Protein AF-A0A2V8IV18-F1 (afdb_monomer_lite)

Radius of gyration: 20.61 Å; chains: 1; bounding box: 52×36×62 Å

Sequence (224 aa):
MPIVVGVLVTVVLSSPLQGSSAGVSVSHREYVETVIRALSQAHDALAAVNAESSENILGKMTALKMGKIELDSAARSLAPFTTDRNENRKTASETLVTAFGMVVKSLDMQVSLYERLDGASSEDDLKGMRSVISDAAVMYKQASKLMLTAASVVVASAVVPDPADPDNHIALAMTAADKAALLKMLKTGFGGTLVNTIGDTGPATAAKLMLEGIGQDWRLAPEK

Structure (mmCIF, N/CA/C/O backbone):
data_AF-A0A2V8IV18-F1
#
_entry.id   AF-A0A2V8IV18-F1
#
loop_
_atom_site.group_PDB
_atom_site.id
_atom_site.type_symbol
_atom_site.label_atom_id
_atom_site.label_alt_id
_atom_site.label_comp_id
_atom_site.label_asym_id
_atom_site.label_entity_id
_atom_site.label_seq_id
_atom_site.pdbx_PDB_ins_code
_atom_site.Cartn_x
_atom_site.Cartn_y
_atom_site.Cartn_z
_atom_site.occupancy
_atom_site.B_iso_or_equiv
_atom_site.auth_seq_id
_atom_site.auth_comp_id
_atom_site.auth_asym_id
_atom_site.auth_atom_id
_atom_site.pdbx_PDB_model_num
ATOM 1 N N . MET A 1 1 ? -20.036 -10.825 -31.243 1.00 24.88 1 MET A N 1
ATOM 2 C CA . MET A 1 1 ? -18.687 -11.387 -30.993 1.00 24.88 1 MET A CA 1
ATOM 3 C C . MET A 1 1 ? -17.658 -10.411 -31.555 1.00 24.88 1 MET A C 1
ATOM 5 O O . MET A 1 1 ? -17.944 -9.850 -32.603 1.00 24.88 1 MET A O 1
ATOM 9 N N . PRO A 1 2 ? -16.539 -10.157 -30.863 1.00 33.84 2 PRO A N 1
ATOM 10 C CA . PRO A 1 2 ? -16.399 -9.192 -29.775 1.00 33.84 2 PRO A CA 1
ATOM 11 C C . PRO A 1 2 ? -15.836 -7.835 -30.238 1.00 33.84 2 PRO A C 1
ATOM 13 O O . PRO A 1 2 ? -15.081 -7.745 -31.201 1.00 33.84 2 PRO A O 1
ATOM 16 N N . ILE A 1 3 ? -16.206 -6.785 -29.502 1.00 26.08 3 ILE A N 1
ATOM 17 C CA . ILE A 1 3 ? -15.645 -5.434 -29.594 1.00 26.08 3 ILE A CA 1
ATOM 18 C C . ILE A 1 3 ? -14.341 -5.435 -28.792 1.00 26.08 3 ILE A C 1
ATOM 20 O O . ILE A 1 3 ? -14.354 -5.673 -27.586 1.00 26.08 3 ILE A O 1
ATOM 24 N N . VAL A 1 4 ? -13.221 -5.195 -29.470 1.00 28.69 4 VAL A N 1
ATOM 25 C CA . VAL A 1 4 ? -11.908 -4.999 -28.850 1.00 28.69 4 VAL A CA 1
ATOM 26 C C . VAL A 1 4 ? -11.835 -3.550 -28.375 1.00 28.69 4 VAL A C 1
ATOM 28 O O . VAL A 1 4 ? -11.706 -2.633 -29.181 1.00 28.69 4 VAL A O 1
ATOM 31 N N . VAL A 1 5 ? -11.949 -3.332 -27.065 1.00 31.44 5 VAL A N 1
ATOM 32 C CA . VAL A 1 5 ? -11.648 -2.038 -26.439 1.00 31.44 5 VAL A CA 1
ATOM 33 C C . VAL A 1 5 ? -10.151 -2.024 -26.144 1.00 31.44 5 VAL A C 1
ATOM 35 O O . VAL A 1 5 ? -9.701 -2.539 -25.124 1.00 31.44 5 VAL A O 1
ATOM 38 N N . GLY A 1 6 ? -9.371 -1.495 -27.086 1.00 28.77 6 GLY A N 1
ATOM 39 C CA . GLY A 1 6 ? -7.950 -1.220 -26.894 1.00 28.77 6 GLY A CA 1
ATOM 40 C C . GLY A 1 6 ? -7.776 0.022 -26.026 1.00 28.77 6 GLY A C 1
ATOM 41 O O . GLY A 1 6 ? -8.175 1.117 -26.417 1.00 28.77 6 GLY A O 1
ATOM 42 N N . VAL A 1 7 ? -7.196 -0.149 -24.840 1.00 31.75 7 VAL A N 1
ATOM 43 C CA . VAL A 1 7 ? -6.751 0.957 -23.989 1.00 31.75 7 VAL A CA 1
ATOM 44 C C . VAL A 1 7 ? -5.512 1.570 -24.641 1.00 31.75 7 VAL A C 1
ATOM 46 O O . VAL A 1 7 ? -4.452 0.952 -24.688 1.00 31.75 7 VAL A O 1
ATOM 49 N N . LEU A 1 8 ? -5.670 2.774 -25.188 1.00 25.97 8 LEU A N 1
ATOM 50 C CA . LEU A 1 8 ? -4.592 3.564 -25.770 1.00 25.97 8 LEU A CA 1
ATOM 51 C C . LEU A 1 8 ? -3.780 4.196 -24.627 1.00 25.97 8 LEU A C 1
ATOM 53 O O . LEU A 1 8 ? -4.246 5.126 -23.971 1.00 25.97 8 LEU A O 1
ATOM 57 N N . VAL A 1 9 ? -2.582 3.674 -24.360 1.00 30.89 9 VAL A N 1
ATOM 58 C CA . VAL A 1 9 ? -1.611 4.317 -23.464 1.00 30.89 9 VAL A CA 1
ATOM 59 C C . VAL A 1 9 ? -0.825 5.327 -24.294 1.00 30.89 9 VAL A C 1
ATOM 61 O O . VAL A 1 9 ? 0.022 4.959 -25.104 1.00 30.89 9 VAL A O 1
ATOM 64 N N . THR A 1 10 ? -1.136 6.610 -24.131 1.00 28.67 10 THR A N 1
ATOM 65 C CA . THR A 1 10 ? -0.402 7.701 -24.778 1.00 28.67 10 THR A CA 1
ATOM 66 C C . THR A 1 10 ? 0.958 7.864 -24.099 1.00 28.67 10 THR A C 1
ATOM 68 O O . THR A 1 10 ? 1.043 8.402 -22.998 1.00 28.67 10 THR A O 1
ATOM 71 N N . VAL A 1 11 ? 2.029 7.401 -24.746 1.00 31.44 11 VAL A N 1
ATOM 72 C CA . VAL A 1 11 ? 3.411 7.676 -24.325 1.00 31.44 11 VAL A CA 1
ATOM 73 C C . VAL A 1 11 ? 3.802 9.051 -24.865 1.00 31.44 11 VAL A C 1
ATOM 75 O O . VAL A 1 11 ? 3.963 9.233 -26.071 1.00 31.44 11 VAL A O 1
ATOM 78 N N . VAL A 1 12 ? 3.925 10.040 -23.981 1.00 34.47 12 VAL A N 1
ATOM 79 C CA . VAL A 1 12 ? 4.496 11.348 -24.325 1.00 34.47 12 VAL A CA 1
ATOM 80 C C . VAL A 1 12 ? 6.018 11.204 -24.324 1.00 34.47 12 VAL A C 1
ATOM 82 O O . VAL A 1 12 ? 6.629 11.001 -23.277 1.00 34.47 12 VAL A O 1
ATOM 85 N N . LEU A 1 13 ? 6.626 11.269 -25.509 1.00 33.84 13 LEU A N 1
ATOM 86 C CA . LEU A 1 13 ? 8.077 11.291 -25.700 1.00 33.84 13 LEU A CA 1
ATOM 87 C C . LEU A 1 13 ? 8.608 12.708 -25.433 1.00 33.84 13 LEU A C 1
ATOM 89 O O . LEU A 1 13 ? 8.312 13.635 -26.186 1.00 33.84 13 LEU A O 1
ATOM 93 N N . SER A 1 14 ? 9.413 12.867 -24.382 1.00 33.72 14 SER A N 1
ATOM 94 C CA . SER A 1 14 ? 10.129 14.110 -24.065 1.00 33.72 14 SER A CA 1
ATOM 95 C C . SER A 1 14 ? 11.616 13.962 -24.405 1.00 33.72 14 SER A C 1
ATOM 97 O O . SER A 1 14 ? 12.290 13.082 -23.871 1.00 33.72 14 SER A O 1
ATOM 99 N N . SER A 1 15 ? 12.137 14.835 -25.271 1.00 31.62 15 SER A N 1
ATOM 100 C CA . SER A 1 15 ? 13.570 14.955 -25.603 1.00 31.62 15 SER A CA 1
ATOM 101 C C . SER A 1 15 ? 14.410 15.489 -24.423 1.00 31.62 15 SER A C 1
ATOM 103 O O . SER A 1 15 ? 13.864 16.163 -23.546 1.00 31.62 15 SER A O 1
ATOM 105 N N . PRO A 1 16 ? 15.739 15.243 -24.380 1.00 41.72 16 PRO A N 1
ATOM 106 C CA . PRO A 1 16 ? 16.538 15.451 -23.178 1.00 41.72 16 PRO A CA 1
ATOM 107 C C . PRO A 1 16 ? 17.091 16.879 -23.096 1.00 41.72 16 PRO A C 1
ATOM 109 O O . PRO A 1 16 ? 17.695 17.379 -24.043 1.00 41.72 16 PRO A O 1
ATOM 112 N N . LEU A 1 17 ? 16.973 17.511 -21.927 1.00 34.91 17 LEU A N 1
ATOM 113 C CA . LEU A 1 17 ? 17.814 18.646 -21.549 1.00 34.91 17 LEU A CA 1
ATOM 114 C C . LEU A 1 17 ? 18.683 18.251 -20.356 1.00 34.91 17 LEU A C 1
ATOM 116 O O . LEU A 1 17 ? 18.204 17.832 -19.303 1.00 34.91 17 LEU A O 1
ATOM 120 N N . GLN A 1 18 ? 19.989 18.355 -20.588 1.00 43.53 18 GLN A N 1
ATOM 121 C CA . GLN A 1 18 ? 21.070 18.108 -19.646 1.00 43.53 18 GLN A CA 1
ATOM 122 C C . GLN A 1 18 ? 20.913 18.958 -18.381 1.00 43.53 18 GLN A C 1
ATOM 124 O O . GLN A 1 18 ? 20.816 20.180 -18.434 1.00 43.53 18 GLN A O 1
ATOM 129 N N . GLY A 1 19 ? 20.965 18.281 -17.236 1.00 30.94 19 GLY A N 1
ATOM 130 C CA . GLY A 1 19 ? 21.003 18.866 -15.901 1.00 30.94 19 GLY A CA 1
ATOM 131 C C . GLY A 1 19 ? 21.754 17.924 -14.967 1.00 30.94 19 GLY A C 1
ATOM 132 O O . GLY A 1 19 ? 21.154 17.093 -14.276 1.00 30.94 19 GLY A O 1
ATOM 133 N N . SER A 1 20 ? 23.084 18.026 -15.014 1.00 44.41 20 SER A N 1
ATOM 134 C CA . SER A 1 20 ? 24.024 17.335 -14.134 1.00 44.41 20 SER A CA 1
ATOM 135 C C . SER A 1 20 ? 23.915 17.890 -12.714 1.00 44.41 20 SER A C 1
ATOM 137 O O . SER A 1 20 ? 24.537 18.891 -12.370 1.00 44.41 20 SER A O 1
ATOM 139 N N . SER A 1 21 ? 23.163 17.190 -11.874 1.00 35.81 21 SER A N 1
ATOM 140 C CA . SER A 1 21 ? 23.571 16.946 -10.497 1.00 35.81 21 SER A CA 1
ATOM 141 C C . SER A 1 21 ? 23.776 15.441 -10.400 1.00 35.81 21 SER A C 1
ATOM 143 O O . SER A 1 21 ? 22.920 14.678 -10.850 1.00 35.81 21 SER A O 1
ATOM 145 N N . ALA A 1 22 ? 24.925 15.008 -9.884 1.00 39.81 22 ALA A N 1
ATOM 146 C CA . ALA A 1 22 ? 25.166 13.610 -9.549 1.00 39.81 22 ALA A CA 1
ATOM 147 C C . ALA A 1 22 ? 24.275 13.243 -8.350 1.00 39.81 22 ALA A C 1
ATOM 149 O O . ALA A 1 22 ? 24.727 13.159 -7.213 1.00 39.81 22 ALA A O 1
ATOM 150 N N . GLY A 1 23 ? 22.971 13.129 -8.598 1.00 41.97 23 GLY A N 1
ATOM 151 C CA . GLY A 1 23 ? 22.072 12.390 -7.735 1.00 41.97 23 GLY A CA 1
ATOM 152 C C . GLY A 1 23 ? 22.420 10.922 -7.902 1.00 41.97 23 GLY A C 1
ATOM 153 O O . GLY A 1 23 ? 22.611 10.464 -9.027 1.00 41.97 23 GLY A O 1
ATOM 154 N N . VAL A 1 24 ? 22.544 10.201 -6.792 1.00 42.88 24 VAL A N 1
ATOM 155 C CA . VAL A 1 24 ? 22.574 8.738 -6.819 1.00 42.88 24 VAL A CA 1
ATOM 156 C C . VAL A 1 24 ? 21.337 8.300 -7.602 1.00 42.88 24 VAL A C 1
ATOM 158 O O . VAL A 1 24 ? 20.212 8.536 -7.161 1.00 42.88 24 VAL A O 1
ATOM 161 N N . SER A 1 25 ? 21.530 7.775 -8.811 1.00 62.44 25 SER A N 1
ATOM 162 C CA . SER A 1 25 ? 20.430 7.276 -9.624 1.00 62.44 25 SER A CA 1
ATOM 163 C C . SER A 1 25 ? 19.918 6.010 -8.955 1.00 62.44 25 SER A C 1
ATOM 165 O O . SER A 1 25 ? 20.598 4.988 -8.988 1.00 62.44 25 SER A O 1
ATOM 167 N N . VAL A 1 26 ? 18.754 6.085 -8.311 1.00 74.69 26 VAL A N 1
ATOM 168 C CA . VAL A 1 26 ? 18.115 4.894 -7.750 1.00 74.69 26 VAL A CA 1
ATOM 169 C C . VAL A 1 26 ? 17.685 3.999 -8.908 1.00 74.69 26 VAL A C 1
ATOM 171 O O . VAL A 1 26 ? 17.008 4.460 -9.836 1.00 74.69 26 VAL A O 1
ATOM 174 N N . SER A 1 27 ? 18.080 2.733 -8.871 1.00 85.75 27 SER A N 1
ATOM 175 C CA . SER A 1 27 ? 17.704 1.759 -9.900 1.00 85.75 27 SER A CA 1
ATOM 176 C C . SER A 1 27 ? 16.196 1.482 -9.885 1.00 85.75 27 SER A C 1
ATOM 178 O O . SER A 1 27 ? 15.520 1.645 -8.862 1.00 85.75 27 SER A O 1
ATOM 180 N N . HIS A 1 28 ? 15.632 1.029 -11.010 1.00 87.44 28 HIS A N 1
ATOM 181 C CA . HIS A 1 28 ? 14.229 0.592 -11.066 1.00 87.44 28 HIS A CA 1
ATOM 182 C C . HIS A 1 28 ? 13.975 -0.531 -10.062 1.00 87.44 28 HIS A C 1
ATOM 184 O O . HIS A 1 28 ? 12.934 -0.553 -9.405 1.00 87.44 28 HIS A O 1
ATOM 190 N N . ARG A 1 29 ? 14.954 -1.425 -9.893 1.00 89.69 29 ARG A N 1
ATOM 191 C CA . ARG A 1 29 ? 14.913 -2.487 -8.891 1.00 89.69 29 ARG A CA 1
ATOM 192 C C . ARG A 1 29 ? 14.750 -1.923 -7.480 1.00 89.69 29 ARG A C 1
ATOM 194 O O . ARG A 1 29 ? 13.816 -2.324 -6.795 1.00 89.69 29 ARG A O 1
ATOM 201 N N . GLU A 1 30 ? 15.638 -1.032 -7.041 1.00 92.19 30 GLU A N 1
ATOM 202 C CA . GLU A 1 30 ? 15.613 -0.476 -5.678 1.00 92.19 30 GLU A CA 1
ATOM 203 C C . GLU A 1 30 ? 14.303 0.259 -5.384 1.00 92.19 30 GLU A C 1
ATOM 205 O O . GLU A 1 30 ? 13.744 0.125 -4.292 1.00 92.19 30 GLU A O 1
ATOM 210 N N . TYR A 1 31 ? 13.770 0.984 -6.370 1.00 94.94 31 TYR A N 1
ATOM 211 C CA . TYR A 1 31 ? 12.469 1.630 -6.239 1.00 94.94 31 TYR A CA 1
ATOM 212 C C . TYR A 1 31 ? 11.339 0.609 -6.041 1.00 94.94 31 TYR A C 1
ATOM 214 O O . TYR A 1 31 ? 10.602 0.676 -5.053 1.00 94.94 31 TYR A O 1
ATOM 222 N N . VAL A 1 32 ? 11.222 -0.370 -6.946 1.00 95.75 32 VAL A N 1
ATOM 223 C CA . VAL A 1 32 ? 10.177 -1.404 -6.877 1.00 95.75 32 VAL A CA 1
ATOM 224 C C . VAL A 1 32 ? 10.299 -2.210 -5.581 1.00 95.75 32 VAL A C 1
ATOM 226 O O . VAL A 1 32 ? 9.294 -2.494 -4.933 1.00 95.75 32 VAL A O 1
ATOM 229 N N . GLU A 1 33 ? 11.522 -2.529 -5.159 1.00 95.56 33 GLU A N 1
ATOM 230 C CA . GLU A 1 33 ? 11.802 -3.194 -3.888 1.00 95.56 33 GLU A CA 1
ATOM 231 C C . GLU A 1 33 ? 11.290 -2.378 -2.692 1.00 95.56 33 GLU A C 1
ATOM 233 O O . GLU A 1 33 ? 10.641 -2.928 -1.797 1.00 95.56 33 GLU A O 1
ATOM 238 N N . THR A 1 34 ? 11.533 -1.065 -2.690 1.00 96.81 34 THR A N 1
ATOM 239 C CA . THR A 1 34 ? 11.073 -0.168 -1.621 1.00 96.81 34 THR A CA 1
ATOM 240 C C . THR A 1 34 ? 9.550 -0.126 -1.548 1.00 96.81 34 THR A C 1
ATOM 242 O O . THR A 1 34 ? 8.982 -0.238 -0.462 1.00 96.81 34 THR A O 1
ATOM 245 N N . VAL A 1 35 ? 8.875 -0.061 -2.699 1.00 97.56 35 VAL A N 1
ATOM 246 C CA . VAL A 1 35 ? 7.409 -0.136 -2.765 1.00 97.56 35 VAL A CA 1
ATOM 247 C C . VAL A 1 35 ? 6.889 -1.458 -2.199 1.00 97.56 35 VAL A C 1
ATOM 249 O O . VAL A 1 35 ? 5.958 -1.447 -1.395 1.00 97.56 35 VAL A O 1
ATOM 252 N N . ILE A 1 36 ? 7.487 -2.594 -2.576 1.00 96.00 36 ILE A N 1
ATOM 253 C CA . ILE A 1 36 ? 7.074 -3.913 -2.070 1.00 96.00 36 ILE A CA 1
ATOM 254 C C . ILE A 1 36 ? 7.190 -3.961 -0.544 1.00 96.00 36 ILE A C 1
ATOM 256 O O . ILE A 1 36 ? 6.259 -4.411 0.124 1.00 96.00 36 ILE A O 1
ATOM 260 N N . ARG A 1 37 ? 8.302 -3.466 0.016 1.00 96.00 37 ARG A N 1
ATOM 261 C CA . ARG A 1 37 ? 8.513 -3.405 1.471 1.00 96.00 37 ARG A CA 1
ATOM 262 C C . ARG A 1 37 ? 7.480 -2.510 2.157 1.00 96.00 37 ARG A C 1
ATOM 264 O O . ARG A 1 37 ? 6.902 -2.928 3.153 1.00 96.00 37 ARG A O 1
ATOM 271 N N . ALA A 1 38 ? 7.200 -1.332 1.601 1.00 96.88 38 ALA A N 1
ATOM 272 C CA . ALA A 1 38 ? 6.203 -0.412 2.147 1.00 96.88 38 ALA A CA 1
ATOM 273 C C . ALA A 1 38 ? 4.789 -1.025 2.149 1.00 96.88 38 ALA A C 1
ATOM 275 O O . ALA A 1 38 ? 4.063 -0.917 3.136 1.00 96.88 38 ALA A O 1
ATOM 276 N N . LEU A 1 39 ? 4.400 -1.711 1.067 1.00 95.50 39 LEU A N 1
ATOM 277 C CA . LEU A 1 39 ? 3.113 -2.410 0.982 1.00 95.50 39 LEU A CA 1
ATOM 278 C C . LEU A 1 39 ? 3.028 -3.598 1.951 1.00 95.50 39 LEU A C 1
ATOM 280 O O . LEU A 1 39 ? 1.976 -3.811 2.548 1.00 95.50 39 LEU A O 1
ATOM 284 N N . SER A 1 40 ? 4.115 -4.355 2.117 1.00 93.81 40 SER A N 1
ATOM 285 C CA . SER A 1 40 ? 4.205 -5.477 3.063 1.00 93.81 40 SER A CA 1
ATOM 286 C C . SER A 1 40 ? 4.061 -4.990 4.508 1.00 93.81 40 SER A C 1
ATOM 288 O O . SER A 1 40 ? 3.177 -5.450 5.224 1.00 93.81 40 SER A O 1
ATOM 290 N N . GLN A 1 41 ? 4.804 -3.951 4.892 1.00 94.06 41 GLN A N 1
ATOM 291 C CA . GLN A 1 41 ? 4.688 -3.320 6.209 1.00 94.06 41 GLN A CA 1
ATOM 292 C C . GLN A 1 41 ? 3.267 -2.799 6.478 1.00 94.06 41 GLN A C 1
ATOM 294 O O . GLN A 1 41 ? 2.698 -3.038 7.543 1.00 94.06 41 GLN A O 1
ATOM 299 N N . ALA A 1 42 ? 2.658 -2.125 5.498 1.00 94.12 42 ALA A N 1
ATOM 300 C CA . ALA A 1 42 ? 1.279 -1.657 5.600 1.00 94.12 42 ALA A CA 1
ATOM 301 C C . ALA A 1 42 ? 0.270 -2.815 5.712 1.00 94.12 42 ALA A C 1
ATOM 303 O O . ALA A 1 42 ? -0.734 -2.694 6.416 1.00 94.12 42 ALA A O 1
ATOM 304 N N . HIS A 1 43 ? 0.509 -3.931 5.019 1.00 93.19 43 HIS A N 1
ATOM 305 C CA . HIS A 1 43 ? -0.316 -5.130 5.133 1.00 93.19 43 HIS A CA 1
ATOM 306 C C . HIS A 1 43 ? -0.248 -5.717 6.542 1.00 93.19 43 HIS A C 1
ATOM 308 O O . HIS A 1 43 ? -1.303 -5.897 7.148 1.00 93.19 43 HIS A O 1
ATOM 314 N N . ASP A 1 44 ? 0.954 -5.945 7.068 1.00 91.56 44 ASP A N 1
ATOM 315 C CA . ASP A 1 44 ? 1.168 -6.538 8.391 1.00 91.56 44 ASP A CA 1
ATOM 316 C C . ASP A 1 44 ? 0.553 -5.674 9.499 1.00 91.56 44 ASP A C 1
ATOM 318 O O . ASP A 1 44 ? -0.145 -6.177 10.381 1.00 91.56 44 ASP A O 1
ATOM 322 N N . ALA A 1 45 ? 0.719 -4.353 9.400 1.00 92.75 45 ALA A N 1
ATOM 323 C CA . ALA A 1 45 ? 0.102 -3.388 10.304 1.00 92.75 45 ALA A CA 1
ATOM 324 C C . ALA A 1 45 ? -1.431 -3.514 10.334 1.00 92.75 45 ALA A C 1
ATOM 326 O O . ALA A 1 45 ? -2.050 -3.554 11.399 1.00 92.75 45 ALA A O 1
ATOM 327 N N . LEU A 1 46 ? -2.062 -3.608 9.161 1.00 92.56 46 LEU A N 1
ATOM 328 C CA . LEU A 1 46 ? -3.513 -3.757 9.053 1.00 92.56 46 LEU A CA 1
ATOM 329 C C . LEU A 1 46 ? -3.992 -5.158 9.451 1.00 92.56 46 LEU A C 1
ATOM 331 O O . LEU A 1 46 ? -5.083 -5.291 10.003 1.00 92.56 46 LEU A O 1
ATOM 335 N N . ALA A 1 47 ? -3.194 -6.197 9.204 1.00 90.44 47 ALA A N 1
ATOM 336 C CA . ALA A 1 47 ? -3.481 -7.551 9.660 1.00 90.44 47 ALA A CA 1
ATOM 337 C C . ALA A 1 47 ? -3.489 -7.619 11.194 1.00 90.44 47 ALA A C 1
ATOM 339 O O . ALA A 1 47 ? -4.430 -8.166 11.766 1.00 90.44 47 ALA A O 1
ATOM 340 N N . ALA A 1 48 ? -2.520 -6.980 11.858 1.00 90.75 48 ALA A N 1
ATOM 341 C CA . ALA A 1 48 ? -2.481 -6.866 13.315 1.00 90.75 48 ALA A CA 1
ATOM 342 C C . ALA A 1 48 ? -3.704 -6.112 13.866 1.00 90.75 48 ALA A C 1
ATOM 344 O O . ALA A 1 48 ? -4.351 -6.582 14.799 1.00 90.75 48 ALA A O 1
ATOM 345 N N . VAL A 1 49 ? -4.092 -4.993 13.238 1.00 91.94 49 VAL A N 1
ATOM 346 C CA . VAL A 1 49 ? -5.337 -4.284 13.584 1.00 91.94 49 VAL A CA 1
ATOM 347 C C . VAL A 1 49 ? -6.547 -5.206 13.466 1.00 91.94 49 VAL A C 1
ATOM 349 O O . VAL A 1 49 ? -7.397 -5.205 14.353 1.00 91.94 49 VAL A O 1
ATOM 352 N N . ASN A 1 50 ? -6.656 -5.977 12.385 1.00 89.50 50 ASN A N 1
ATOM 353 C CA . ASN A 1 50 ? -7.804 -6.850 12.136 1.00 89.50 50 ASN A CA 1
ATOM 354 C C . ASN A 1 50 ? -7.840 -8.085 13.046 1.00 89.50 50 ASN A C 1
ATOM 356 O O . ASN A 1 50 ? -8.930 -8.577 13.327 1.00 89.50 50 ASN A O 1
ATOM 360 N N . ALA A 1 51 ? -6.684 -8.562 13.511 1.00 89.81 51 ALA A N 1
ATOM 361 C CA . ALA A 1 51 ? -6.579 -9.686 14.436 1.00 89.81 51 ALA A CA 1
ATOM 362 C C . ALA A 1 51 ? -7.095 -9.342 15.844 1.00 89.81 51 ALA A C 1
ATOM 364 O O . ALA A 1 51 ? -7.604 -10.218 16.541 1.00 89.81 51 ALA A O 1
ATOM 365 N N . GLU A 1 52 ? -7.010 -8.072 16.253 1.00 91.81 52 GLU A N 1
ATOM 366 C CA . GLU A 1 52 ? -7.532 -7.629 17.546 1.00 91.81 52 GLU A CA 1
ATOM 367 C C . GLU A 1 52 ? -9.066 -7.569 17.568 1.00 91.81 52 GLU A C 1
ATOM 369 O O . GLU A 1 52 ? -9.711 -6.932 16.719 1.00 91.81 52 GLU A O 1
ATOM 374 N N . SER A 1 53 ? -9.654 -8.192 18.595 1.00 87.69 53 SER A N 1
ATOM 375 C CA . SER A 1 53 ? -11.102 -8.188 18.826 1.00 87.69 53 SER A CA 1
ATOM 376 C C . SER A 1 53 ? -11.613 -6.784 19.146 1.00 87.69 53 SER A C 1
ATOM 378 O O . SER A 1 53 ? -10.968 -6.011 19.850 1.00 87.69 53 SER A O 1
ATOM 380 N N . SER A 1 54 ? -12.825 -6.473 18.681 1.00 84.19 54 SER A N 1
ATOM 381 C CA . SER A 1 54 ? -13.508 -5.219 19.031 1.00 84.19 54 SER A CA 1
ATOM 382 C C . SER A 1 54 ? -14.020 -5.195 20.476 1.00 84.19 54 SER A C 1
ATOM 384 O O . SER A 1 54 ? -14.373 -4.127 20.964 1.00 84.19 54 SER A O 1
ATOM 386 N N . GLU A 1 55 ? -14.061 -6.347 21.151 1.00 86.19 55 GLU A N 1
ATOM 387 C CA . GLU A 1 55 ? -14.460 -6.466 22.560 1.00 86.19 55 GLU A CA 1
ATOM 388 C C . GLU A 1 55 ? -13.335 -6.034 23.513 1.00 86.19 55 GLU A C 1
ATOM 390 O O . GLU A 1 55 ? -13.596 -5.537 24.605 1.00 86.19 55 GLU A O 1
ATOM 395 N N . ASN A 1 56 ? -12.073 -6.172 23.089 1.00 89.38 56 ASN A N 1
ATOM 396 C CA . ASN A 1 56 ? -10.918 -5.657 23.815 1.00 89.38 56 ASN A CA 1
ATOM 397 C C . ASN A 1 56 ? -10.615 -4.226 23.349 1.00 89.38 56 ASN A C 1
ATOM 399 O O . ASN A 1 56 ? -9.736 -4.012 22.514 1.00 89.38 56 ASN A O 1
ATOM 403 N N . ILE A 1 57 ? -11.349 -3.247 23.884 1.00 89.00 57 ILE A N 1
ATOM 404 C CA . ILE A 1 57 ? -11.255 -1.836 23.471 1.00 89.00 57 ILE A CA 1
ATOM 405 C C . ILE A 1 57 ? -9.812 -1.317 23.558 1.00 89.00 57 ILE A C 1
ATOM 407 O O . ILE A 1 57 ? -9.296 -0.767 22.583 1.00 89.00 57 ILE A O 1
ATOM 411 N N . LEU A 1 58 ? -9.127 -1.545 24.685 1.00 90.00 58 LEU A N 1
ATOM 412 C CA . LEU A 1 58 ? -7.748 -1.089 24.883 1.00 90.00 58 LEU A CA 1
ATOM 413 C C . LEU A 1 58 ? -6.770 -1.755 23.902 1.00 90.00 58 LEU A C 1
ATOM 415 O O . LEU A 1 58 ? -5.922 -1.073 23.317 1.00 90.00 58 LEU A O 1
ATOM 419 N N . GLY A 1 59 ? -6.894 -3.071 23.693 1.00 92.88 59 GLY A N 1
ATOM 420 C CA . GLY A 1 59 ? -6.083 -3.806 22.718 1.00 92.88 59 GLY A CA 1
ATOM 421 C C . GLY A 1 59 ? -6.305 -3.295 21.297 1.00 92.88 59 GLY A C 1
ATOM 422 O O . GLY A 1 59 ? -5.349 -2.956 20.597 1.00 92.88 59 GLY A O 1
ATOM 423 N N . LYS A 1 60 ? -7.570 -3.106 20.910 1.00 92.81 60 LYS A N 1
ATOM 424 C CA . LYS A 1 60 ? -7.951 -2.582 19.598 1.00 92.81 60 LYS A CA 1
ATOM 425 C C . LYS A 1 60 ? -7.417 -1.174 19.362 1.00 92.81 60 LYS A C 1
ATOM 427 O O . LYS A 1 60 ? -6.815 -0.916 18.322 1.00 92.81 60 LYS A O 1
ATOM 432 N N . MET A 1 61 ? -7.572 -0.273 20.331 1.00 93.44 61 MET A N 1
ATOM 433 C CA . MET A 1 61 ? -7.019 1.083 20.263 1.00 93.44 61 MET A CA 1
ATOM 434 C C . MET A 1 61 ? -5.495 1.084 20.143 1.00 93.44 61 MET A C 1
ATOM 436 O O . MET A 1 61 ? -4.942 1.869 19.372 1.00 93.44 61 MET A O 1
ATOM 440 N N . THR A 1 62 ? -4.815 0.205 20.879 1.00 95.25 62 THR A N 1
ATOM 441 C CA . THR A 1 62 ? -3.355 0.064 20.810 1.00 95.25 62 THR A CA 1
ATOM 442 C C . THR A 1 62 ? -2.925 -0.400 19.422 1.00 95.25 62 THR A C 1
ATOM 444 O O . THR A 1 62 ? -2.064 0.234 18.812 1.00 95.25 62 THR A O 1
ATOM 447 N N . ALA A 1 63 ? -3.571 -1.431 18.873 1.00 94.88 63 ALA A N 1
ATOM 448 C CA . ALA A 1 63 ? -3.275 -1.908 17.527 1.00 94.88 63 ALA A CA 1
ATOM 449 C C . ALA A 1 63 ? -3.567 -0.849 16.458 1.00 94.88 63 ALA A C 1
ATOM 451 O O . ALA A 1 63 ? -2.756 -0.670 15.555 1.00 94.88 63 ALA A O 1
ATOM 452 N N . LEU A 1 64 ? -4.661 -0.087 16.576 1.00 95.50 64 LEU A N 1
ATOM 453 C CA . LEU A 1 64 ? -4.954 1.033 15.674 1.00 95.50 64 LEU A CA 1
ATOM 454 C C . LEU A 1 64 ? -3.847 2.100 15.714 1.00 95.50 64 LEU A C 1
ATOM 456 O O . LEU A 1 64 ? -3.371 2.531 14.6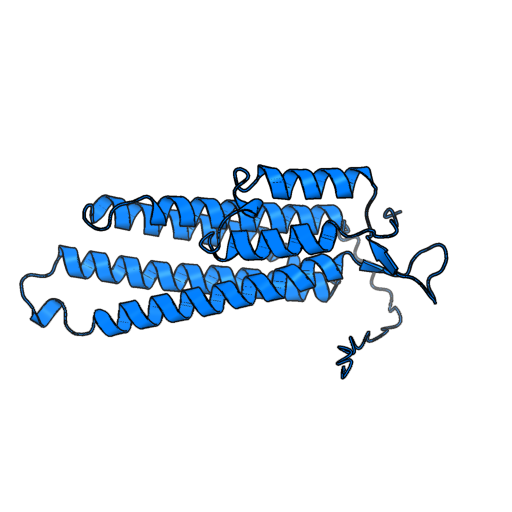64 1.00 95.50 64 LEU A O 1
ATOM 460 N N . LYS A 1 65 ? -3.401 2.502 16.913 1.00 95.94 65 LYS A N 1
ATOM 461 C CA . LYS A 1 65 ? -2.324 3.492 17.096 1.00 95.94 65 LYS A CA 1
ATOM 462 C C . LYS A 1 65 ? -0.991 2.992 16.532 1.00 95.94 65 LYS A C 1
ATOM 464 O O . LYS A 1 65 ? -0.318 3.747 15.835 1.00 95.94 65 LYS A O 1
ATOM 469 N N . MET A 1 66 ? -0.641 1.727 16.763 1.00 97.00 66 MET A N 1
ATOM 470 C CA . MET A 1 66 ? 0.556 1.111 16.178 1.00 97.00 66 MET A CA 1
ATOM 471 C C . MET A 1 66 ? 0.451 0.996 14.656 1.00 97.00 66 MET A C 1
ATOM 473 O O . MET A 1 66 ? 1.381 1.370 13.948 1.00 97.00 66 MET A O 1
ATOM 477 N N . GLY A 1 67 ? -0.704 0.574 14.137 1.00 96.31 67 GLY A N 1
ATOM 478 C CA . GLY A 1 67 ? -0.938 0.457 12.701 1.00 96.31 67 GLY A CA 1
ATOM 479 C C . GLY A 1 67 ? -0.752 1.785 11.965 1.00 96.31 67 GLY A C 1
ATOM 480 O O . GLY A 1 67 ? -0.166 1.816 10.885 1.00 96.31 67 GLY A O 1
ATOM 481 N N . LYS A 1 68 ? -1.162 2.903 12.578 1.00 96.75 68 LYS A N 1
ATOM 482 C CA . LYS A 1 68 ? -0.875 4.244 12.053 1.00 96.75 68 LYS A CA 1
ATOM 483 C C . LYS A 1 68 ? 0.622 4.538 11.958 1.00 96.75 68 LYS A C 1
ATOM 485 O O . LYS A 1 68 ? 1.068 5.025 10.927 1.00 96.75 68 LYS A O 1
ATOM 490 N N . ILE A 1 69 ? 1.384 4.247 13.015 1.00 97.00 69 ILE A N 1
ATOM 491 C CA . ILE A 1 69 ? 2.835 4.498 13.059 1.00 97.00 69 ILE A CA 1
ATOM 492 C C . ILE A 1 69 ? 3.542 3.740 11.931 1.00 97.00 69 ILE A C 1
ATOM 494 O O . ILE A 1 69 ? 4.397 4.307 11.247 1.00 97.00 69 ILE A O 1
ATOM 498 N N . GLU A 1 70 ? 3.155 2.485 11.708 1.00 97.56 70 GLU A N 1
ATOM 499 C CA . GLU A 1 70 ? 3.706 1.657 10.635 1.00 97.56 70 GLU A CA 1
ATOM 500 C C . GLU A 1 70 ? 3.327 2.181 9.242 1.00 97.56 70 GLU A C 1
ATOM 502 O O . GLU A 1 70 ? 4.180 2.251 8.360 1.00 97.56 70 GLU A O 1
ATOM 507 N N . LEU A 1 71 ? 2.087 2.640 9.041 1.00 96.88 71 LEU A N 1
ATOM 508 C CA . LEU A 1 71 ? 1.663 3.270 7.783 1.00 96.88 71 LEU A CA 1
ATOM 509 C C . LEU A 1 71 ? 2.392 4.596 7.512 1.00 96.88 71 LEU A C 1
ATOM 511 O O . LEU A 1 71 ? 2.798 4.851 6.378 1.00 96.88 71 LEU A O 1
ATOM 515 N N . ASP A 1 72 ? 2.613 5.418 8.539 1.00 97.19 72 ASP A N 1
ATOM 516 C CA . ASP A 1 72 ? 3.409 6.647 8.432 1.00 97.19 72 ASP A CA 1
ATOM 517 C C . ASP A 1 72 ? 4.886 6.343 8.141 1.00 97.19 72 ASP A C 1
ATOM 519 O O . ASP A 1 72 ? 5.574 7.101 7.455 1.00 97.19 72 ASP A O 1
ATOM 523 N N . SER A 1 73 ? 5.410 5.242 8.680 1.00 97.44 73 SER A N 1
ATOM 524 C CA . SER A 1 73 ? 6.757 4.750 8.379 1.00 97.44 73 SER A CA 1
ATOM 525 C C . SER A 1 73 ? 6.862 4.278 6.922 1.00 97.44 73 SER A C 1
ATOM 527 O O . SER A 1 73 ? 7.751 4.726 6.193 1.00 97.44 73 SER A O 1
ATOM 529 N N . ALA A 1 74 ? 5.888 3.492 6.452 1.00 97.06 74 ALA A N 1
ATOM 530 C CA . ALA A 1 74 ? 5.783 3.069 5.058 1.00 97.06 74 ALA A CA 1
ATOM 531 C C . ALA A 1 74 ? 5.701 4.277 4.105 1.00 97.06 74 ALA A C 1
ATOM 533 O O . ALA A 1 74 ? 6.445 4.340 3.126 1.00 97.06 74 ALA A O 1
ATOM 534 N N . ALA A 1 75 ? 4.887 5.290 4.420 1.00 97.38 75 ALA A N 1
ATOM 535 C CA . ALA A 1 75 ? 4.813 6.529 3.643 1.00 97.38 75 ALA A CA 1
ATOM 536 C C . ALA A 1 75 ? 6.148 7.291 3.618 1.00 97.38 75 ALA A C 1
ATOM 538 O O . ALA A 1 75 ? 6.586 7.743 2.560 1.00 97.38 75 ALA A O 1
ATOM 539 N N . ARG A 1 76 ? 6.840 7.393 4.760 1.00 97.25 76 ARG A N 1
ATOM 540 C CA . ARG A 1 76 ? 8.160 8.041 4.843 1.00 97.25 76 ARG A CA 1
ATOM 541 C C . ARG A 1 76 ? 9.224 7.330 4.014 1.00 97.25 76 ARG A C 1
ATOM 543 O O . ARG A 1 76 ? 10.064 8.011 3.435 1.00 97.25 76 ARG A O 1
ATOM 550 N N . SER A 1 77 ? 9.166 6.002 3.901 1.00 96.81 77 SER A N 1
ATOM 551 C CA . SER A 1 77 ? 10.085 5.248 3.035 1.00 96.81 77 SER A CA 1
ATOM 552 C C . SER A 1 77 ? 9.934 5.599 1.547 1.00 96.81 77 SER A C 1
ATOM 554 O O . SER A 1 77 ? 10.897 5.500 0.790 1.00 96.81 77 SER A O 1
ATOM 556 N N . LEU A 1 78 ? 8.748 6.070 1.138 1.00 96.75 78 LEU A N 1
ATOM 557 C CA . LEU A 1 78 ? 8.442 6.474 -0.236 1.00 96.75 78 LEU A CA 1
ATOM 558 C C . LEU A 1 78 ? 8.640 7.973 -0.495 1.00 96.75 78 LEU A C 1
ATOM 560 O O . LEU A 1 78 ? 8.717 8.386 -1.650 1.00 96.75 78 LEU A O 1
ATOM 564 N N . ALA A 1 79 ? 8.753 8.789 0.555 1.00 93.31 79 ALA A N 1
ATOM 565 C CA . ALA A 1 79 ? 8.908 10.238 0.443 1.00 93.31 79 ALA A CA 1
ATOM 566 C C . ALA A 1 79 ? 10.092 10.689 -0.442 1.00 93.31 79 ALA A C 1
ATOM 568 O O . ALA A 1 79 ? 9.917 11.655 -1.178 1.00 93.31 79 ALA A O 1
ATOM 569 N N . PRO A 1 80 ? 11.263 10.018 -0.463 1.00 94.25 80 PRO A N 1
ATOM 570 C CA . PRO A 1 80 ? 12.351 10.400 -1.368 1.00 94.25 80 PRO A CA 1
ATOM 571 C C . PRO A 1 80 ? 11.990 10.312 -2.858 1.00 94.25 80 PRO A C 1
ATOM 573 O O . PRO A 1 80 ? 12.593 11.001 -3.674 1.00 94.25 80 PRO A O 1
ATOM 576 N N . PHE A 1 81 ? 11.008 9.482 -3.218 1.00 95.12 81 PHE A N 1
ATOM 577 C CA . PHE A 1 81 ? 10.607 9.249 -4.603 1.00 95.12 81 PHE A CA 1
ATOM 578 C C . PHE A 1 81 ? 9.496 10.188 -5.081 1.00 95.12 81 PHE A C 1
ATOM 580 O O . PHE A 1 81 ? 9.187 10.195 -6.267 1.00 95.12 81 PHE A O 1
ATOM 587 N N . THR A 1 82 ? 8.906 11.018 -4.212 1.00 94.06 82 THR A N 1
ATOM 588 C CA . THR A 1 82 ? 7.884 12.006 -4.622 1.00 94.06 82 THR A CA 1
ATOM 589 C C . THR A 1 82 ? 8.479 13.208 -5.361 1.00 94.06 82 THR A C 1
ATOM 591 O O . THR A 1 82 ? 7.755 14.055 -5.875 1.00 94.06 82 THR A O 1
ATOM 594 N N . THR A 1 83 ? 9.804 13.286 -5.451 1.00 91.38 83 THR A N 1
ATOM 595 C CA . THR A 1 83 ? 10.532 14.280 -6.247 1.00 91.38 83 THR A CA 1
ATOM 596 C C . THR A 1 83 ? 11.430 13.626 -7.303 1.00 91.38 83 THR A C 1
ATOM 598 O O . THR A 1 83 ? 12.338 14.272 -7.829 1.00 91.38 83 THR A O 1
ATOM 601 N N . ASP A 1 84 ? 11.179 12.347 -7.625 1.00 90.25 84 ASP A N 1
ATOM 602 C CA . ASP A 1 84 ? 11.922 11.596 -8.643 1.00 90.25 84 ASP A CA 1
ATOM 603 C C . ASP A 1 84 ? 11.756 12.243 -10.034 1.00 90.25 84 ASP A C 1
ATOM 605 O O . ASP A 1 84 ? 10.712 12.809 -10.363 1.00 90.25 84 ASP A O 1
ATOM 609 N N . ARG A 1 85 ? 12.806 12.161 -10.859 1.00 88.44 85 ARG A N 1
ATOM 610 C CA . ARG A 1 85 ? 12.796 12.648 -12.248 1.00 88.44 85 ARG A CA 1
ATOM 611 C C . ARG A 1 85 ? 11.983 11.738 -13.170 1.00 88.44 85 ARG A C 1
ATOM 613 O O . ARG A 1 85 ? 11.532 12.181 -14.221 1.00 88.44 85 ARG A O 1
ATOM 620 N N . ASN A 1 86 ? 11.836 10.462 -12.817 1.00 89.69 86 ASN A N 1
ATOM 621 C CA . ASN A 1 86 ? 10.947 9.541 -13.504 1.00 89.69 86 ASN A CA 1
ATOM 622 C C . ASN A 1 86 ? 9.505 9.813 -13.046 1.00 89.69 86 ASN A C 1
ATOM 624 O O . ASN A 1 86 ? 9.120 9.468 -11.927 1.00 89.69 86 ASN A O 1
ATOM 628 N N . GLU A 1 87 ? 8.701 10.403 -13.933 1.00 92.75 87 GLU A N 1
ATOM 629 C CA . GLU A 1 87 ? 7.316 10.801 -13.640 1.00 92.75 87 GLU A CA 1
ATOM 630 C C . GLU A 1 87 ? 6.430 9.633 -13.181 1.00 92.75 87 GLU A C 1
ATOM 632 O O . GLU A 1 87 ? 5.553 9.831 -12.340 1.00 92.75 87 GLU A O 1
ATOM 637 N N . ASN A 1 88 ? 6.677 8.402 -13.651 1.00 94.38 88 ASN A N 1
ATOM 638 C CA . ASN A 1 88 ? 5.933 7.231 -13.180 1.00 94.38 88 ASN A CA 1
ATOM 639 C C . ASN A 1 88 ? 6.278 6.918 -11.719 1.00 94.38 88 ASN A C 1
ATOM 641 O O . ASN A 1 88 ? 5.373 6.721 -10.909 1.00 94.38 88 ASN A O 1
ATOM 645 N N . ARG A 1 89 ? 7.568 6.921 -11.349 1.00 95.06 89 ARG A N 1
ATOM 646 C CA . ARG A 1 89 ? 7.989 6.693 -9.952 1.00 95.06 89 ARG A CA 1
ATOM 647 C C . ARG A 1 89 ? 7.467 7.784 -9.030 1.00 95.06 89 ARG A C 1
ATOM 649 O O . ARG A 1 89 ? 6.951 7.481 -7.955 1.00 95.06 89 ARG A O 1
ATOM 656 N N . LYS A 1 90 ? 7.539 9.037 -9.475 1.00 96.00 90 LYS A N 1
ATOM 657 C CA . LYS A 1 90 ? 6.989 10.183 -8.756 1.00 96.00 90 LYS A CA 1
ATOM 658 C C . LYS A 1 90 ? 5.492 10.030 -8.515 1.00 96.00 90 LYS A C 1
ATOM 660 O O . LYS A 1 90 ? 5.060 9.985 -7.364 1.00 96.00 90 LYS A O 1
ATOM 665 N N . THR A 1 91 ? 4.722 9.851 -9.586 1.00 96.88 91 THR A N 1
ATOM 666 C CA . THR A 1 91 ? 3.259 9.726 -9.534 1.00 96.88 91 THR A CA 1
ATOM 667 C C . THR A 1 91 ? 2.828 8.556 -8.654 1.00 96.88 91 THR A C 1
ATOM 669 O O . THR A 1 91 ? 1.939 8.696 -7.811 1.00 96.88 91 THR A O 1
ATOM 672 N N . ALA A 1 92 ? 3.464 7.393 -8.808 1.00 97.19 92 ALA A N 1
ATOM 673 C CA . ALA A 1 92 ? 3.166 6.226 -7.989 1.00 97.19 92 ALA A CA 1
ATOM 674 C C . ALA A 1 92 ? 3.462 6.470 -6.503 1.00 97.19 92 ALA A C 1
ATOM 676 O O . ALA A 1 92 ? 2.643 6.126 -5.650 1.00 97.19 92 ALA A O 1
ATOM 677 N N . SER A 1 93 ? 4.596 7.097 -6.189 1.00 98.06 93 SER A N 1
ATOM 678 C CA . SER A 1 93 ? 5.001 7.393 -4.810 1.00 98.06 93 SER A CA 1
ATOM 679 C C . SER A 1 93 ? 4.081 8.414 -4.150 1.00 98.06 93 SER A C 1
ATOM 681 O O . SER A 1 93 ? 3.612 8.176 -3.041 1.00 98.06 93 SER A O 1
ATOM 683 N N . GLU A 1 94 ? 3.741 9.506 -4.839 1.00 97.94 94 GLU A N 1
ATOM 684 C CA . GLU A 1 94 ? 2.766 10.498 -4.361 1.00 97.94 94 GLU A CA 1
ATOM 685 C C . GLU A 1 94 ? 1.395 9.856 -4.104 1.00 97.94 94 GLU A C 1
ATOM 687 O O . GLU A 1 94 ? 0.751 10.112 -3.080 1.00 97.94 94 GLU A O 1
ATOM 692 N N . THR A 1 95 ? 0.972 8.965 -5.005 1.00 98.12 95 THR A N 1
ATOM 693 C CA . THR A 1 95 ? -0.297 8.239 -4.883 1.00 98.12 95 THR A CA 1
ATOM 694 C C . THR A 1 95 ? -0.285 7.282 -3.689 1.00 98.12 95 THR A C 1
ATOM 696 O O . THR A 1 95 ? -1.252 7.254 -2.928 1.00 98.12 95 THR A O 1
ATOM 699 N N . LEU A 1 96 ? 0.801 6.529 -3.473 1.00 98.19 96 LEU A N 1
ATOM 700 C CA . LEU A 1 96 ? 0.945 5.628 -2.322 1.00 98.19 96 LEU A CA 1
ATOM 701 C C . LEU A 1 96 ? 1.018 6.388 -0.997 1.00 98.19 96 LEU A C 1
ATOM 703 O O . LEU A 1 96 ? 0.333 6.009 -0.051 1.00 98.19 96 LEU A O 1
ATOM 707 N N . VAL A 1 97 ? 1.785 7.479 -0.931 1.00 98.19 97 VAL A N 1
ATOM 708 C CA . VAL A 1 97 ? 1.854 8.348 0.257 1.00 98.19 97 VAL A CA 1
ATOM 709 C C . VAL A 1 97 ? 0.470 8.905 0.588 1.00 98.19 97 VAL A C 1
ATOM 711 O O . VAL A 1 97 ? 0.041 8.858 1.742 1.00 98.19 97 VAL A O 1
ATOM 714 N N . THR A 1 98 ? -0.269 9.360 -0.426 1.00 98.06 98 THR A N 1
ATOM 715 C CA . THR A 1 98 ? -1.653 9.824 -0.260 1.00 98.06 98 THR A CA 1
ATOM 716 C C . THR A 1 98 ? -2.554 8.702 0.248 1.00 98.06 98 THR A C 1
ATOM 718 O O . THR A 1 98 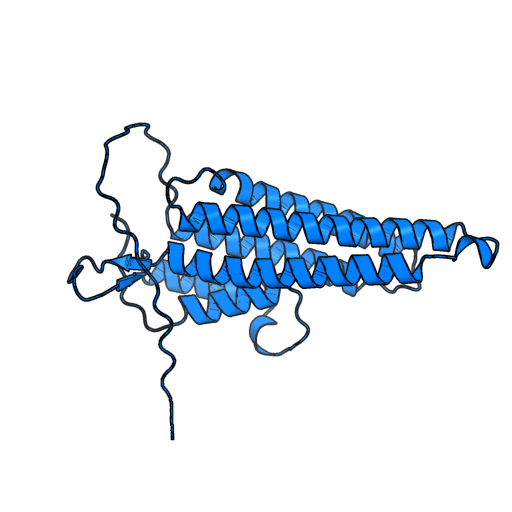? -3.309 8.901 1.201 1.00 98.06 98 THR A O 1
ATOM 721 N N . ALA A 1 99 ? -2.455 7.509 -0.340 1.00 97.94 99 ALA A N 1
ATOM 722 C CA . ALA A 1 99 ? -3.241 6.357 0.070 1.00 97.94 99 ALA A CA 1
ATOM 723 C C . ALA A 1 99 ? -2.958 5.957 1.526 1.00 97.94 99 ALA A C 1
ATOM 725 O O . ALA A 1 99 ? -3.898 5.802 2.303 1.00 97.94 99 ALA A O 1
ATOM 726 N N . PHE A 1 100 ? -1.690 5.853 1.933 1.00 97.94 100 PHE A N 1
ATOM 727 C CA . PHE A 1 100 ? -1.325 5.572 3.323 1.00 97.94 100 PHE A CA 1
ATOM 728 C C . PHE A 1 100 ? -1.845 6.652 4.271 1.00 97.94 100 PHE A C 1
ATOM 730 O O . PHE A 1 100 ? -2.479 6.314 5.268 1.00 97.94 100 PHE A O 1
ATOM 737 N N . GLY A 1 101 ? -1.710 7.934 3.920 1.00 97.31 101 GLY A N 1
ATOM 738 C CA . GLY A 1 101 ? -2.268 9.034 4.711 1.00 97.31 101 GLY A CA 1
ATOM 739 C C . GLY A 1 101 ? -3.792 8.960 4.873 1.00 97.31 101 GLY A C 1
ATOM 740 O O . GLY A 1 101 ? -4.326 9.284 5.934 1.00 97.31 101 GLY A O 1
ATOM 741 N N . MET A 1 102 ? -4.521 8.492 3.856 1.00 97.56 102 MET A N 1
ATOM 742 C CA . MET A 1 102 ? -5.966 8.251 3.961 1.00 97.56 102 MET A CA 1
ATOM 743 C C . MET A 1 102 ? -6.299 7.069 4.878 1.00 97.56 102 MET A C 1
ATOM 745 O O . MET A 1 102 ? -7.259 7.152 5.644 1.00 97.56 102 MET A O 1
ATOM 749 N N . VAL A 1 103 ? -5.511 5.988 4.842 1.00 96.12 103 VAL A N 1
ATOM 750 C CA . VAL A 1 103 ? -5.681 4.874 5.788 1.00 96.12 103 VAL A CA 1
ATOM 751 C C . VAL A 1 103 ? -5.412 5.346 7.214 1.00 96.12 103 VAL A C 1
ATOM 753 O O . VAL A 1 103 ? -6.227 5.074 8.088 1.00 96.12 103 VAL A O 1
ATOM 756 N N . VAL A 1 104 ? -4.343 6.113 7.445 1.00 96.75 104 VAL A N 1
ATOM 757 C CA . VAL A 1 104 ? -4.020 6.694 8.760 1.00 96.75 104 VAL A CA 1
ATOM 758 C C . VAL A 1 104 ? -5.187 7.522 9.295 1.00 96.75 104 VAL A C 1
ATOM 760 O O . VAL A 1 104 ? -5.615 7.296 10.425 1.00 96.75 104 VAL A O 1
ATOM 763 N N . LYS A 1 105 ? -5.780 8.396 8.470 1.00 96.25 105 LYS A N 1
ATOM 764 C CA . LYS A 1 105 ? -6.984 9.163 8.843 1.00 96.25 105 LYS A CA 1
ATOM 765 C C . LYS A 1 105 ? -8.173 8.263 9.186 1.00 96.25 105 LYS A C 1
ATOM 767 O O . LYS A 1 105 ? -8.860 8.510 10.171 1.00 96.25 105 LYS A O 1
ATOM 772 N N . SER A 1 106 ? -8.402 7.201 8.416 1.00 95.31 106 SER A N 1
ATOM 773 C CA . SER A 1 106 ? -9.441 6.208 8.723 1.00 95.31 106 SER A CA 1
ATOM 774 C C . SER A 1 106 ? -9.194 5.516 10.071 1.00 95.31 106 SER A C 1
ATOM 776 O O . SER A 1 106 ? -10.137 5.318 10.837 1.00 95.31 106 SER A O 1
ATOM 778 N N . LEU A 1 107 ? -7.947 5.149 10.383 1.00 94.75 107 LEU A N 1
ATOM 779 C CA . LEU A 1 107 ? -7.600 4.558 11.678 1.00 94.75 107 LEU A CA 1
ATOM 780 C C . LEU A 1 107 ? -7.765 5.569 12.819 1.00 94.75 107 LEU A C 1
ATOM 782 O O . LEU A 1 107 ? -8.252 5.194 13.879 1.00 94.75 107 LEU A O 1
ATOM 786 N N . ASP A 1 108 ? -7.439 6.845 12.601 1.00 94.56 108 ASP A N 1
ATOM 787 C CA . ASP A 1 108 ? -7.683 7.920 13.573 1.00 94.56 108 ASP A CA 1
ATOM 788 C C . ASP A 1 108 ? -9.157 8.054 13.936 1.00 94.56 108 ASP A C 1
ATOM 790 O O . ASP A 1 108 ? -9.516 8.086 15.111 1.00 94.56 108 ASP A O 1
ATOM 794 N N . MET A 1 109 ? -10.028 8.050 12.928 1.00 93.44 109 MET A N 1
ATOM 795 C CA . MET A 1 109 ? -11.472 8.084 13.147 1.00 93.44 109 MET A CA 1
ATOM 796 C C . MET A 1 109 ? -11.946 6.874 13.960 1.00 93.44 109 MET A C 1
ATOM 798 O O . MET A 1 109 ? -12.803 7.018 14.830 1.00 93.44 109 MET A O 1
ATOM 802 N N . GLN A 1 110 ? -11.369 5.693 13.720 1.00 92.62 110 GLN A N 1
ATOM 803 C CA . GLN A 1 110 ? -11.659 4.495 14.510 1.00 92.62 110 GLN A CA 1
ATOM 804 C C . GLN A 1 110 ? -11.155 4.613 15.952 1.00 92.62 110 GLN A C 1
ATOM 806 O O . GLN A 1 110 ? -11.887 4.251 16.867 1.00 92.62 110 GLN A O 1
ATOM 811 N N . VAL A 1 111 ? -9.960 5.164 16.186 1.00 92.62 111 VAL A N 1
ATOM 812 C CA . VAL A 1 111 ? -9.456 5.421 17.547 1.00 92.62 111 VAL A CA 1
ATOM 813 C C . VAL A 1 111 ? -10.412 6.341 18.301 1.00 92.62 111 VAL A C 1
ATOM 815 O O . VAL A 1 111 ? -10.843 5.986 19.394 1.00 92.62 111 VAL A O 1
ATOM 818 N N . SER A 1 112 ? -10.821 7.460 17.699 1.00 90.06 112 SER A N 1
ATOM 819 C CA . SER A 1 112 ? -11.777 8.382 18.324 1.00 90.06 112 SER A CA 1
ATOM 820 C C . SER A 1 112 ? -13.135 7.731 18.605 1.00 90.06 112 SER A C 1
ATOM 822 O O . SER A 1 112 ? -13.811 8.100 19.563 1.00 90.06 112 SER A O 1
ATOM 824 N N . LEU A 1 113 ? -13.555 6.755 17.793 1.00 90.50 113 LEU A N 1
ATOM 825 C CA . LEU A 1 113 ? -14.771 5.983 18.051 1.00 90.50 113 LEU A CA 1
ATOM 826 C C . LEU A 1 113 ? -14.632 5.075 19.269 1.00 90.50 113 LEU A C 1
ATOM 828 O O . LEU A 1 113 ? -15.545 5.040 20.090 1.00 90.50 113 LEU A O 1
ATOM 832 N N . TYR A 1 114 ? -13.511 4.370 19.403 1.00 89.31 114 TYR A N 1
ATOM 833 C CA . TYR A 1 114 ? -13.261 3.528 20.571 1.00 89.31 114 TYR A CA 1
ATOM 834 C C . TYR A 1 114 ? -13.070 4.354 21.849 1.00 89.31 114 TYR A C 1
ATOM 836 O O . TYR A 1 114 ? -13.602 3.971 22.883 1.00 89.31 114 TYR A O 1
ATOM 844 N N . GLU A 1 115 ? -12.430 5.524 21.772 1.00 89.50 115 GLU A N 1
ATOM 845 C CA . GLU A 1 115 ? -12.327 6.464 22.901 1.00 89.50 115 GLU A CA 1
ATOM 846 C C . GLU A 1 115 ? -13.711 6.951 23.360 1.00 89.50 115 GLU A C 1
ATOM 848 O O . GLU A 1 115 ? -13.982 7.034 24.557 1.00 89.50 115 GLU A O 1
ATOM 853 N N . ARG A 1 116 ? -14.625 7.214 22.417 1.00 88.44 116 ARG A N 1
ATOM 854 C CA . ARG A 1 116 ? -16.018 7.558 22.742 1.00 88.44 116 ARG A CA 1
ATOM 855 C C . ARG A 1 116 ? -16.798 6.384 23.325 1.00 88.44 116 ARG A C 1
ATOM 857 O O . ARG A 1 116 ? -17.615 6.616 24.203 1.00 88.44 116 ARG A O 1
ATOM 864 N N . LEU A 1 117 ? -16.571 5.158 22.847 1.00 87.06 117 LEU A N 1
ATOM 865 C CA . LEU A 1 117 ? -17.211 3.958 23.399 1.00 87.06 117 LEU A CA 1
ATOM 866 C C . LEU A 1 117 ? -16.781 3.693 24.839 1.00 87.06 117 LEU A C 1
ATOM 868 O O . LEU A 1 117 ? -17.628 3.367 25.661 1.00 87.06 117 LEU A O 1
ATOM 872 N N . ASP A 1 118 ? -15.493 3.854 25.133 1.00 86.31 118 ASP A N 1
ATOM 873 C CA . ASP A 1 118 ? -14.930 3.643 26.470 1.00 86.31 118 ASP A CA 1
ATOM 874 C C . ASP A 1 118 ? -15.465 4.663 27.490 1.00 86.31 118 ASP A C 1
ATOM 876 O O . ASP A 1 118 ? -15.741 4.327 28.638 1.00 86.31 118 ASP A O 1
ATOM 880 N N . GLY A 1 119 ? -15.665 5.914 27.056 1.00 85.31 119 GLY A N 1
ATOM 881 C CA . GLY A 1 119 ? -16.168 7.002 27.901 1.00 85.31 119 GLY A CA 1
ATOM 882 C C . GLY A 1 119 ? -17.689 7.196 27.911 1.00 85.31 119 GLY A C 1
ATOM 883 O O . GLY A 1 119 ? -18.177 8.061 28.642 1.00 85.31 119 GLY A O 1
ATOM 884 N N . ALA A 1 120 ? -18.450 6.456 27.099 1.00 86.69 120 ALA A N 1
ATOM 885 C CA . ALA A 1 120 ? -19.891 6.663 26.966 1.00 86.69 120 ALA A CA 1
ATOM 886 C C . ALA A 1 120 ? -20.634 6.252 28.244 1.00 86.69 120 ALA A C 1
ATOM 888 O O . ALA A 1 120 ? -20.535 5.118 28.706 1.00 86.69 120 ALA A O 1
ATOM 889 N N . SER A 1 121 ? -21.430 7.174 28.788 1.00 86.62 121 SER A N 1
ATOM 890 C CA . SER A 1 121 ? -22.283 6.926 29.960 1.00 86.62 121 SER A CA 1
ATOM 891 C C . SER A 1 121 ? -23.773 6.909 29.601 1.00 86.62 121 SER A C 1
ATOM 893 O O . SER A 1 121 ? -24.612 6.571 30.435 1.00 86.62 121 SER A O 1
ATOM 895 N N . SER A 1 122 ? -24.116 7.282 28.366 1.00 84.31 122 SER A N 1
ATOM 896 C CA . SER A 1 122 ? -25.483 7.367 27.859 1.00 84.31 122 SER A CA 1
ATOM 897 C C . SER A 1 122 ? -25.562 7.073 26.355 1.00 84.31 122 SER A C 1
ATOM 899 O O . SER A 1 122 ? -24.573 7.166 25.630 1.00 84.31 122 SER A O 1
ATOM 901 N N . GLU A 1 123 ? -26.760 6.760 25.849 1.00 79.06 123 GLU A N 1
ATOM 902 C CA . GLU A 1 123 ? -26.988 6.597 24.401 1.00 79.06 123 GLU A CA 1
ATOM 903 C C . GLU A 1 123 ? -26.753 7.893 23.608 1.00 79.06 123 GLU A C 1
ATOM 905 O O . GLU A 1 123 ? -26.391 7.847 22.429 1.00 79.06 123 GLU A O 1
ATOM 910 N N . ASP A 1 124 ? -26.920 9.053 24.250 1.00 83.00 124 ASP A N 1
ATOM 911 C CA . ASP A 1 124 ? -26.665 10.353 23.631 1.00 83.00 124 ASP A CA 1
ATOM 912 C C . ASP A 1 124 ? -25.181 10.533 23.273 1.00 83.00 124 ASP A C 1
ATOM 914 O O . ASP A 1 124 ? -24.879 11.096 22.217 1.00 83.00 124 ASP A O 1
ATOM 918 N N . ASP A 1 125 ? -24.264 9.953 24.058 1.00 77.81 125 ASP A N 1
ATOM 919 C CA . ASP A 1 125 ? -22.816 9.970 23.794 1.00 77.81 125 ASP A CA 1
ATOM 920 C C . ASP A 1 125 ? -22.443 9.189 22.520 1.00 77.81 125 ASP A C 1
ATOM 922 O O . ASP A 1 125 ? -21.430 9.470 21.867 1.00 77.81 125 ASP A O 1
ATOM 926 N N . LEU A 1 126 ? -23.297 8.240 22.117 1.00 81.94 126 LEU A N 1
ATOM 927 C CA . LEU A 1 126 ? -23.109 7.367 20.955 1.00 81.94 126 LEU A CA 1
ATOM 928 C C . LEU A 1 126 ? -23.720 7.944 19.665 1.00 81.94 126 LEU A C 1
ATOM 930 O O . LEU A 1 126 ? -23.533 7.395 18.569 1.00 81.94 126 LEU A O 1
ATOM 934 N N . LYS A 1 127 ? -24.427 9.081 19.746 1.00 84.25 127 LYS A N 1
ATOM 935 C CA . LYS A 1 127 ? -25.010 9.739 18.567 1.00 84.25 127 LYS A CA 1
ATOM 936 C C . LYS A 1 127 ? -23.929 10.124 17.551 1.00 84.25 127 LYS A C 1
ATOM 938 O O . LYS A 1 127 ? -22.840 10.594 17.880 1.00 84.25 127 LYS A O 1
ATOM 943 N N . GLY A 1 128 ? -24.230 9.908 16.271 1.00 81.31 128 GLY A N 1
ATOM 944 C CA . GLY A 1 128 ? -23.336 10.240 15.154 1.00 81.31 128 GLY A CA 1
ATOM 945 C C . GLY A 1 128 ? -22.191 9.249 14.905 1.00 81.31 128 GLY A C 1
ATOM 946 O O . GLY A 1 128 ? -21.553 9.333 13.857 1.00 81.31 128 GLY A O 1
ATOM 947 N N . MET A 1 129 ? -21.967 8.257 15.777 1.00 85.31 129 MET A N 1
ATOM 948 C CA . MET A 1 129 ? -20.907 7.257 15.584 1.00 85.31 129 MET A CA 1
ATOM 949 C C . MET A 1 129 ? -21.053 6.460 14.284 1.00 85.31 129 MET A C 1
ATOM 951 O O . MET A 1 129 ? -20.063 6.183 13.614 1.00 85.31 129 MET A O 1
ATOM 955 N N . ARG A 1 130 ? -22.291 6.146 13.877 1.00 82.56 130 ARG A N 1
ATOM 956 C CA . ARG A 1 130 ? -22.558 5.456 12.603 1.00 82.56 130 ARG A CA 1
ATOM 957 C C . ARG A 1 130 ? -22.036 6.233 11.390 1.00 82.56 130 ARG A C 1
ATOM 959 O O . ARG A 1 130 ? -21.538 5.609 10.459 1.00 82.56 130 ARG A O 1
ATOM 966 N N . SER A 1 131 ? -22.123 7.567 11.412 1.00 86.88 131 SER A N 1
ATOM 967 C CA . SER A 1 131 ? -21.587 8.411 10.333 1.00 86.88 131 SER A CA 1
ATOM 968 C C . SER A 1 131 ? -20.070 8.293 10.268 1.00 86.88 131 SER A C 1
ATOM 970 O O . SER A 1 131 ? -19.525 8.001 9.214 1.00 86.88 131 SER A O 1
ATOM 972 N N . VAL A 1 132 ? -19.395 8.409 11.413 1.00 87.56 132 VAL A N 1
ATOM 973 C CA . VAL A 1 132 ? -17.930 8.322 11.493 1.00 87.56 132 VAL A CA 1
ATOM 974 C C . VAL A 1 132 ? -17.425 6.939 11.059 1.00 87.56 132 VAL A C 1
ATOM 976 O O . VAL A 1 132 ? -16.437 6.854 10.334 1.00 87.56 132 VAL A O 1
ATOM 979 N N . ILE A 1 133 ? -18.118 5.855 11.435 1.00 87.88 133 ILE A N 1
ATOM 980 C CA . ILE A 1 133 ? -17.803 4.493 10.963 1.00 87.88 133 ILE A CA 1
ATOM 981 C C . ILE A 1 133 ? -17.910 4.419 9.435 1.00 87.88 133 ILE A C 1
ATOM 983 O O . ILE A 1 133 ? -17.026 3.874 8.772 1.00 87.88 133 ILE A O 1
ATOM 987 N N . SER A 1 134 ? -18.988 4.974 8.872 1.00 88.44 134 SER A N 1
ATOM 988 C CA . SER A 1 134 ? -19.199 5.014 7.424 1.00 88.44 134 SER A CA 1
ATOM 989 C C . SER A 1 134 ? -18.091 5.798 6.716 1.00 88.44 134 SER A C 1
ATOM 991 O O . SER A 1 134 ? -17.520 5.307 5.743 1.00 88.44 134 SER A O 1
ATOM 993 N N . ASP A 1 135 ? -17.740 6.976 7.224 1.00 90.38 135 ASP A N 1
ATOM 994 C CA . ASP A 1 135 ? -16.715 7.842 6.638 1.00 90.38 135 ASP A CA 1
ATOM 995 C C . ASP A 1 135 ? -15.325 7.188 6.679 1.00 90.38 135 ASP A C 1
ATOM 997 O O . ASP A 1 135 ? -14.621 7.172 5.665 1.00 90.38 135 ASP A O 1
ATOM 1001 N N . ALA A 1 136 ? -14.960 6.553 7.800 1.00 90.56 136 ALA A N 1
ATOM 1002 C CA . ALA A 1 136 ? -13.718 5.788 7.918 1.00 90.56 136 ALA A CA 1
ATOM 1003 C C . ALA A 1 136 ? -13.664 4.644 6.886 1.00 90.56 136 ALA A C 1
ATOM 1005 O O . ALA A 1 136 ? -12.674 4.480 6.168 1.00 90.56 136 ALA A O 1
ATOM 1006 N N . ALA A 1 137 ? -14.762 3.897 6.730 1.00 88.88 137 ALA A N 1
ATOM 1007 C CA . ALA A 1 137 ? -14.852 2.822 5.745 1.00 88.88 137 ALA A CA 1
ATOM 1008 C C . ALA A 1 137 ? -14.748 3.334 4.295 1.00 88.88 137 ALA A C 1
ATOM 1010 O O . ALA A 1 137 ? -14.127 2.682 3.448 1.00 88.88 137 ALA A O 1
ATOM 1011 N N . VAL A 1 138 ? -15.333 4.496 3.989 1.00 90.94 138 VAL A N 1
ATOM 1012 C CA . VAL A 1 138 ? -15.217 5.139 2.671 1.00 90.94 138 VAL A CA 1
ATOM 1013 C C . VAL A 1 138 ? -13.773 5.556 2.399 1.00 90.94 138 VAL A C 1
ATOM 1015 O O . VAL A 1 138 ? -13.252 5.231 1.328 1.00 90.94 138 VAL A O 1
ATOM 1018 N N . MET A 1 139 ? -13.104 6.198 3.362 1.00 92.25 139 MET A N 1
ATOM 1019 C CA . MET A 1 139 ? -11.697 6.589 3.233 1.00 92.25 139 MET A CA 1
ATOM 1020 C C . MET A 1 139 ? -10.798 5.378 2.981 1.00 92.25 139 MET A C 1
ATOM 1022 O O . MET A 1 139 ? -9.996 5.398 2.048 1.00 92.25 139 MET A O 1
ATOM 1026 N N . TYR A 1 140 ? -10.978 4.292 3.738 1.00 91.56 140 TYR A N 1
ATOM 1027 C CA . TYR A 1 140 ? -10.215 3.059 3.538 1.00 91.56 140 TYR A CA 1
ATOM 1028 C C . TYR A 1 140 ? -10.417 2.462 2.135 1.00 91.56 140 TYR A C 1
ATOM 1030 O O . TYR A 1 140 ? -9.457 2.056 1.470 1.00 91.56 140 TYR A O 1
ATOM 1038 N N . LYS A 1 141 ? -11.662 2.436 1.640 1.00 90.81 141 LYS A N 1
ATOM 1039 C CA . LYS A 1 141 ? -11.974 1.942 0.288 1.00 90.81 141 LYS A CA 1
ATOM 1040 C C . LYS A 1 141 ? -11.340 2.804 -0.803 1.00 90.81 141 LYS A C 1
ATOM 1042 O O . LYS A 1 141 ? -10.843 2.263 -1.789 1.00 90.81 141 LYS A O 1
ATOM 1047 N N . GLN A 1 142 ? -11.360 4.126 -0.649 1.00 93.12 142 GLN A N 1
ATOM 1048 C CA . GLN A 1 142 ? -10.714 5.043 -1.591 1.00 93.12 142 GLN A CA 1
ATOM 1049 C C . GLN A 1 142 ? -9.193 4.877 -1.574 1.00 93.12 142 GLN A C 1
ATOM 1051 O O . GLN A 1 142 ? -8.592 4.733 -2.636 1.00 93.12 142 GLN A O 1
ATOM 1056 N N . ALA A 1 143 ? -8.591 4.801 -0.385 1.00 94.81 143 ALA A N 1
ATOM 1057 C CA . ALA A 1 143 ? -7.165 4.552 -0.220 1.00 94.81 143 ALA A CA 1
ATOM 1058 C C . ALA A 1 143 ? -6.735 3.250 -0.903 1.00 94.81 143 ALA A C 1
ATOM 1060 O O . ALA A 1 143 ? -5.775 3.237 -1.665 1.00 94.81 143 ALA A O 1
ATOM 1061 N N . SER A 1 144 ? -7.501 2.174 -0.703 1.00 92.50 144 SER A N 1
ATOM 1062 C CA . SER A 1 144 ? -7.234 0.887 -1.348 1.00 92.50 144 SER A CA 1
ATOM 1063 C C . SER A 1 144 ? -7.201 1.038 -2.870 1.00 92.50 144 SER A C 1
ATOM 1065 O O . SER A 1 144 ? -6.224 0.651 -3.496 1.00 92.50 144 SER A O 1
ATOM 1067 N N . LYS A 1 145 ? -8.201 1.691 -3.479 1.00 93.19 145 LYS A N 1
ATOM 1068 C CA . LYS A 1 145 ? -8.214 1.936 -4.935 1.00 93.19 145 LYS A CA 1
ATOM 1069 C C . LYS A 1 145 ? -6.982 2.707 -5.418 1.00 93.19 145 LYS A C 1
ATOM 1071 O O . LYS A 1 145 ? -6.432 2.355 -6.456 1.00 93.19 145 LYS A O 1
ATOM 1076 N N . LEU A 1 146 ? -6.537 3.717 -4.669 1.00 96.44 146 LEU A N 1
ATOM 1077 C CA . LEU A 1 146 ? -5.320 4.462 -4.999 1.00 96.44 146 LEU A CA 1
ATOM 1078 C C . LEU A 1 146 ? -4.074 3.567 -4.967 1.00 96.44 146 LEU A C 1
ATOM 1080 O O . LEU A 1 146 ? -3.250 3.663 -5.872 1.00 96.44 146 LEU A O 1
ATOM 1084 N N . MET A 1 147 ? -3.960 2.655 -3.994 1.00 96.44 147 MET A N 1
ATOM 1085 C CA . MET A 1 147 ? -2.850 1.690 -3.941 1.00 96.44 147 MET A CA 1
ATOM 1086 C C . MET A 1 147 ? -2.826 0.778 -5.171 1.00 96.44 147 MET A C 1
ATOM 1088 O O . MET A 1 147 ? -1.755 0.525 -5.717 1.00 96.44 147 MET A O 1
ATOM 1092 N N . LEU A 1 148 ? -3.991 0.316 -5.641 1.00 93.75 148 LEU A N 1
ATOM 1093 C CA . LEU A 1 148 ? -4.092 -0.511 -6.851 1.00 93.75 148 LEU A CA 1
ATOM 1094 C C . LEU A 1 148 ? -3.650 0.261 -8.106 1.00 93.75 148 LEU A C 1
ATOM 1096 O O . LEU A 1 148 ? -2.899 -0.266 -8.931 1.00 93.75 148 LEU A O 1
ATOM 1100 N N . THR A 1 149 ? -4.085 1.516 -8.243 1.00 93.69 149 THR A N 1
ATOM 1101 C CA . THR A 1 149 ? -3.642 2.391 -9.337 1.00 93.69 149 THR A CA 1
ATOM 1102 C C . THR A 1 149 ? -2.132 2.593 -9.282 1.00 93.69 149 THR A C 1
ATOM 1104 O O . THR A 1 149 ? -1.447 2.394 -10.283 1.00 93.69 149 THR A O 1
ATOM 1107 N N . ALA A 1 150 ? -1.597 2.921 -8.105 1.00 96.38 150 ALA A N 1
ATOM 1108 C CA . ALA A 1 150 ? -0.171 3.141 -7.934 1.00 96.38 150 ALA A CA 1
ATOM 1109 C C . ALA A 1 150 ? 0.647 1.888 -8.253 1.00 96.38 150 ALA A C 1
ATOM 1111 O O . ALA A 1 150 ? 1.634 1.997 -8.967 1.00 96.38 150 ALA A O 1
ATOM 1112 N N . ALA A 1 151 ? 0.216 0.699 -7.820 1.00 94.81 151 ALA A N 1
ATOM 1113 C CA . ALA A 1 151 ? 0.883 -0.565 -8.141 1.00 94.81 151 ALA A CA 1
ATOM 1114 C C . ALA A 1 151 ? 1.082 -0.763 -9.651 1.00 94.81 151 ALA A C 1
ATOM 1116 O O . ALA A 1 151 ? 2.160 -1.163 -10.088 1.00 94.81 151 ALA A O 1
ATOM 1117 N N . SER A 1 152 ? 0.074 -0.420 -10.457 1.00 93.06 152 SER A N 1
ATOM 1118 C CA . SER A 1 152 ? 0.177 -0.493 -11.920 1.00 93.06 152 SER A CA 1
ATOM 1119 C C . SER A 1 152 ? 1.221 0.489 -12.463 1.00 93.06 152 SER A C 1
ATOM 1121 O O . SER A 1 152 ? 2.028 0.135 -13.323 1.00 93.06 152 SER A O 1
ATOM 1123 N N . VAL A 1 153 ? 1.256 1.710 -11.920 1.00 96.12 153 VAL A N 1
ATOM 1124 C CA . VAL A 1 153 ? 2.235 2.741 -12.299 1.00 96.12 153 VAL A CA 1
ATOM 1125 C C . VAL A 1 153 ? 3.653 2.370 -11.843 1.00 96.12 153 VAL A C 1
ATOM 1127 O O . VAL A 1 153 ? 4.610 2.638 -12.563 1.00 96.12 153 VAL A O 1
ATOM 1130 N N . VAL A 1 154 ? 3.813 1.685 -10.707 1.00 96.38 154 VAL A N 1
ATOM 1131 C CA . VAL A 1 154 ? 5.112 1.167 -10.240 1.00 96.38 154 VAL A CA 1
ATOM 1132 C C . VAL A 1 154 ? 5.677 0.164 -11.236 1.00 96.38 154 VAL A C 1
ATOM 1134 O O . VAL A 1 154 ? 6.840 0.283 -11.616 1.00 96.38 154 VAL A O 1
ATOM 1137 N N . VAL A 1 155 ? 4.862 -0.783 -11.712 1.00 93.88 155 VAL A N 1
ATOM 1138 C CA . VAL A 1 155 ? 5.294 -1.730 -12.753 1.00 93.88 155 VAL A CA 1
ATOM 1139 C C . VAL A 1 155 ? 5.661 -0.981 -14.034 1.00 93.88 155 VAL A C 1
ATOM 1141 O O . VAL A 1 155 ? 6.747 -1.197 -14.567 1.00 93.88 155 VAL A O 1
ATOM 1144 N N . ALA A 1 156 ? 4.816 -0.046 -14.481 1.00 92.56 156 ALA A N 1
ATOM 1145 C CA . ALA A 1 156 ? 5.084 0.773 -15.664 1.00 92.56 156 ALA A CA 1
ATOM 1146 C C . ALA A 1 156 ? 6.356 1.625 -15.529 1.00 92.56 156 ALA A C 1
ATOM 1148 O O . ALA A 1 156 ? 7.023 1.894 -16.523 1.00 92.56 156 ALA A O 1
ATOM 1149 N N . SER A 1 157 ? 6.728 2.029 -14.311 1.00 92.81 157 SER A N 1
ATOM 1150 C CA . SER A 1 157 ? 7.957 2.785 -14.075 1.00 92.81 157 SER A CA 1
ATOM 1151 C C . SER A 1 157 ? 9.209 1.994 -14.441 1.00 92.81 157 SER A C 1
ATOM 1153 O O . SER A 1 157 ? 10.186 2.611 -14.838 1.00 92.81 157 SER A O 1
ATOM 1155 N N . ALA A 1 158 ? 9.163 0.660 -14.344 1.00 92.19 158 ALA A N 1
ATOM 1156 C CA . ALA A 1 158 ? 10.256 -0.243 -14.683 1.00 92.19 158 ALA A CA 1
ATOM 1157 C C . ALA A 1 158 ? 10.220 -0.728 -16.140 1.00 92.19 158 ALA A C 1
ATOM 1159 O O . ALA A 1 158 ? 11.065 -1.531 -16.522 1.00 92.19 158 ALA A O 1
ATOM 1160 N N . VAL A 1 159 ? 9.261 -0.276 -16.950 1.00 92.12 159 VAL A N 1
ATOM 1161 C CA . VAL A 1 159 ? 9.172 -0.615 -18.373 1.00 92.12 159 VAL A CA 1
ATOM 1162 C C . VAL A 1 159 ? 9.917 0.442 -19.185 1.00 92.12 159 VAL A C 1
ATOM 1164 O O . VAL A 1 159 ? 9.630 1.633 -19.085 1.00 92.12 159 VAL A O 1
ATOM 1167 N N . VAL A 1 160 ? 10.863 0.002 -20.009 1.00 90.06 160 VAL A N 1
ATOM 1168 C CA . VAL A 1 160 ? 11.705 0.847 -20.868 1.00 90.06 160 VAL A CA 1
ATOM 1169 C C . VAL A 1 160 ? 11.684 0.336 -22.312 1.00 90.06 160 VAL A C 1
ATOM 1171 O O . VAL A 1 160 ? 11.346 -0.830 -22.533 1.00 90.06 160 VAL A O 1
ATOM 1174 N N . PRO A 1 161 ? 12.047 1.162 -23.311 1.00 90.38 161 PRO A N 1
ATOM 1175 C CA . PRO A 1 161 ? 12.305 0.670 -24.664 1.00 90.38 161 PRO A CA 1
ATOM 1176 C C . PRO A 1 161 ? 13.367 -0.437 -24.652 1.00 90.38 161 PRO A C 1
ATOM 1178 O O . PRO A 1 161 ? 14.363 -0.334 -23.931 1.00 90.38 161 PRO A O 1
ATOM 1181 N N . ASP A 1 162 ? 13.158 -1.496 -25.434 1.00 88.56 162 ASP A N 1
ATOM 1182 C CA . ASP A 1 162 ? 14.109 -2.604 -25.536 1.00 88.56 162 ASP A CA 1
ATOM 1183 C C . ASP A 1 162 ? 15.432 -2.113 -26.159 1.00 88.56 162 ASP A C 1
ATOM 1185 O O . ASP A 1 162 ? 15.419 -1.618 -27.284 1.00 88.56 162 ASP A O 1
ATOM 1189 N N . PRO A 1 163 ? 16.594 -2.264 -25.499 1.00 85.19 163 PRO A N 1
ATOM 1190 C CA . PRO A 1 163 ? 17.874 -1.843 -26.065 1.00 85.19 163 PRO A CA 1
ATOM 1191 C C . PRO A 1 163 ? 18.226 -2.509 -27.401 1.00 85.19 163 PRO A C 1
ATOM 1193 O O . PRO A 1 163 ? 19.008 -1.944 -28.165 1.00 85.19 163 PRO A O 1
ATOM 1196 N N . ALA A 1 164 ? 17.704 -3.711 -27.666 1.00 86.56 164 ALA A N 1
ATOM 1197 C CA . ALA A 1 164 ? 17.954 -4.438 -28.906 1.00 86.56 164 ALA A CA 1
ATOM 1198 C C . ALA A 1 164 ? 17.028 -4.007 -30.056 1.00 86.56 164 ALA A C 1
ATOM 1200 O O . ALA A 1 164 ? 17.394 -4.178 -31.218 1.00 86.56 164 ALA A O 1
ATOM 1201 N N . ASP A 1 165 ? 15.847 -3.468 -29.744 1.00 88.06 165 ASP A N 1
ATOM 1202 C CA . ASP A 1 165 ? 14.842 -3.040 -30.723 1.00 88.06 165 ASP A CA 1
ATOM 1203 C C . ASP A 1 165 ? 13.891 -1.983 -30.119 1.00 88.06 165 ASP A C 1
ATOM 1205 O O . ASP A 1 165 ? 12.727 -2.277 -29.817 1.00 88.06 165 ASP A O 1
ATOM 1209 N N . PRO A 1 166 ? 14.390 -0.753 -29.894 1.00 86.94 166 PRO A N 1
ATOM 1210 C CA . PRO A 1 166 ? 13.694 0.255 -29.093 1.00 86.94 166 PRO A CA 1
ATOM 1211 C C . PRO A 1 166 ? 12.449 0.826 -29.776 1.00 86.94 166 PRO A C 1
ATOM 1213 O O . PRO A 1 166 ? 11.574 1.352 -29.091 1.00 86.94 166 PRO A O 1
ATOM 1216 N N . ASP A 1 167 ? 12.357 0.712 -31.103 1.00 89.62 167 ASP A N 1
ATOM 1217 C CA . ASP A 1 167 ? 11.248 1.261 -31.886 1.00 89.62 167 ASP A CA 1
ATOM 1218 C C . ASP A 1 167 ? 10.027 0.328 -31.910 1.00 89.62 167 ASP A C 1
ATOM 1220 O O . ASP A 1 167 ? 8.908 0.785 -32.142 1.00 89.62 167 ASP A O 1
ATOM 1224 N N . ASN A 1 168 ? 10.219 -0.974 -31.658 1.00 88.88 168 ASN A N 1
ATOM 1225 C CA . ASN A 1 168 ? 9.155 -1.976 -31.790 1.00 88.88 168 ASN A CA 1
ATOM 1226 C C . ASN A 1 168 ? 8.865 -2.752 -30.500 1.00 88.88 168 ASN A C 1
ATOM 1228 O O . ASN A 1 168 ? 7.828 -3.413 -30.413 1.00 88.88 168 ASN A O 1
ATOM 1232 N N . HIS A 1 169 ? 9.753 -2.702 -29.503 1.00 89.44 169 HIS A N 1
ATOM 1233 C CA . HIS A 1 169 ? 9.638 -3.528 -28.306 1.00 89.44 169 HIS A CA 1
ATOM 1234 C C . HIS A 1 169 ? 9.940 -2.774 -27.008 1.00 89.44 169 HIS A C 1
ATOM 1236 O O . HIS A 1 169 ? 10.676 -1.790 -26.961 1.00 89.44 169 HIS A O 1
ATOM 1242 N N . ILE A 1 170 ? 9.366 -3.295 -25.923 1.00 91.88 170 ILE A N 1
ATOM 1243 C CA . ILE A 1 170 ? 9.582 -2.844 -24.548 1.00 91.88 170 ILE A CA 1
ATOM 1244 C C . ILE A 1 170 ? 10.159 -3.982 -23.708 1.00 91.88 170 ILE A C 1
ATOM 1246 O O . ILE A 1 170 ? 9.944 -5.164 -23.991 1.00 91.88 170 ILE A O 1
ATOM 1250 N N . ALA A 1 171 ? 10.872 -3.616 -22.653 1.00 92.31 171 ALA A N 1
ATOM 1251 C CA . ALA A 1 171 ? 11.514 -4.528 -21.724 1.00 92.31 171 ALA A CA 1
ATOM 1252 C C . ALA A 1 171 ? 11.367 -4.026 -20.283 1.00 92.31 171 ALA A C 1
ATOM 1254 O O . ALA A 1 171 ? 11.165 -2.838 -20.039 1.00 92.31 171 ALA A O 1
ATOM 1255 N N . LEU A 1 172 ? 11.504 -4.930 -19.314 1.00 92.44 172 LEU A N 1
ATOM 1256 C CA . LEU A 1 172 ? 11.691 -4.544 -17.920 1.00 92.44 172 LEU A CA 1
ATOM 1257 C C . LEU A 1 172 ? 13.151 -4.165 -17.671 1.00 92.44 172 LEU A C 1
ATOM 1259 O O . LEU A 1 172 ? 14.054 -4.948 -17.969 1.00 92.44 1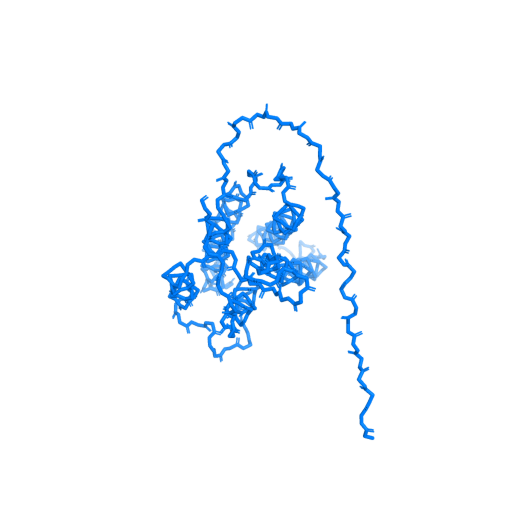72 LEU A O 1
ATOM 1263 N N . ALA A 1 173 ? 13.362 -2.998 -17.069 1.00 91.62 173 ALA A N 1
ATOM 1264 C CA . ALA A 1 173 ? 14.655 -2.429 -16.712 1.00 91.62 173 ALA A CA 1
ATOM 1265 C C . ALA A 1 173 ? 15.295 -3.133 -15.500 1.00 91.62 173 ALA A C 1
ATOM 1267 O O . ALA A 1 173 ? 15.459 -2.543 -14.433 1.00 91.62 173 ALA A O 1
ATOM 1268 N N . MET A 1 174 ? 15.568 -4.434 -15.614 1.00 91.00 174 MET A N 1
ATOM 1269 C CA . MET A 1 174 ? 16.144 -5.249 -14.543 1.00 91.00 174 MET A CA 1
ATOM 1270 C C . MET A 1 174 ? 16.756 -6.546 -15.084 1.00 91.00 174 MET A C 1
ATOM 1272 O O . MET A 1 174 ? 16.390 -7.022 -16.161 1.00 91.00 174 MET A O 1
ATOM 1276 N N . THR A 1 175 ? 17.671 -7.157 -14.329 1.00 92.31 175 THR A N 1
ATOM 1277 C CA . THR A 1 175 ? 18.214 -8.481 -14.673 1.00 92.31 175 THR A CA 1
ATOM 1278 C C . THR A 1 175 ? 17.205 -9.602 -14.382 1.00 92.31 175 THR A C 1
ATOM 1280 O O . THR A 1 175 ? 16.231 -9.430 -13.644 1.00 92.31 175 THR A O 1
ATOM 1283 N N . ALA A 1 176 ? 17.466 -10.809 -14.900 1.00 92.69 176 ALA A N 1
ATOM 1284 C CA . ALA A 1 176 ? 16.676 -11.996 -14.554 1.00 92.69 176 ALA A CA 1
ATOM 1285 C C . ALA A 1 176 ? 16.742 -12.318 -13.051 1.00 92.69 176 ALA A C 1
ATOM 1287 O O . ALA A 1 176 ? 15.747 -12.743 -12.462 1.00 92.69 176 ALA A O 1
ATOM 1288 N N . ALA A 1 177 ? 17.900 -12.080 -12.426 1.00 92.75 177 ALA A N 1
ATOM 1289 C CA . ALA A 1 177 ? 18.093 -12.270 -10.994 1.00 92.75 177 ALA A CA 1
ATOM 1290 C C . ALA A 1 177 ? 17.278 -11.258 -10.175 1.00 92.75 177 ALA A C 1
ATOM 1292 O O . ALA A 1 177 ? 16.625 -11.648 -9.209 1.00 92.75 177 ALA A O 1
ATOM 1293 N N . ASP A 1 178 ? 17.249 -9.990 -10.595 1.00 93.75 178 ASP A N 1
ATOM 1294 C CA . ASP A 1 178 ? 16.441 -8.943 -9.959 1.00 93.75 178 ASP A CA 1
ATOM 1295 C C . ASP A 1 178 ? 14.954 -9.271 -10.048 1.00 93.75 178 ASP A C 1
ATOM 1297 O O . ASP A 1 178 ? 14.261 -9.288 -9.032 1.00 93.75 178 ASP A O 1
ATOM 1301 N N . LYS A 1 179 ? 14.471 -9.619 -11.248 1.00 93.81 179 LYS A N 1
ATOM 1302 C CA . LYS A 1 179 ? 13.083 -10.043 -11.459 1.00 93.81 179 LYS A CA 1
ATOM 1303 C C . LYS A 1 179 ? 12.726 -11.219 -10.550 1.00 93.81 179 LYS A C 1
ATOM 1305 O O . LYS A 1 179 ? 11.704 -11.184 -9.867 1.00 93.81 179 LYS A O 1
ATOM 1310 N N . ALA A 1 180 ? 13.573 -12.247 -10.495 1.00 93.62 180 ALA A N 1
ATOM 1311 C CA . ALA A 1 180 ? 13.354 -13.402 -9.628 1.00 93.62 180 ALA A CA 1
ATOM 1312 C C . ALA A 1 180 ? 13.330 -13.021 -8.137 1.00 93.62 180 ALA A C 1
ATOM 1314 O O . ALA A 1 180 ? 12.488 -13.526 -7.389 1.00 93.62 180 ALA A O 1
ATOM 1315 N N . ALA A 1 181 ? 14.209 -12.112 -7.704 1.00 93.50 181 ALA A N 1
ATOM 1316 C CA . ALA A 1 181 ? 14.250 -11.617 -6.333 1.00 93.50 181 ALA A CA 1
ATOM 1317 C C . ALA A 1 181 ? 12.980 -10.835 -5.967 1.00 93.50 181 ALA A C 1
ATOM 1319 O O . ALA A 1 181 ? 12.370 -11.132 -4.940 1.00 93.50 181 ALA A O 1
ATOM 1320 N N . LEU A 1 182 ? 12.526 -9.913 -6.823 1.00 94.19 182 LEU A N 1
ATOM 1321 C CA . LEU A 1 182 ? 11.300 -9.137 -6.606 1.00 94.19 182 LEU A CA 1
ATOM 1322 C C . LEU A 1 182 ? 10.060 -10.040 -6.556 1.00 94.19 182 LEU A C 1
ATOM 1324 O O . LEU A 1 182 ? 9.232 -9.912 -5.654 1.00 94.19 182 LEU A O 1
ATOM 1328 N N . LEU A 1 183 ? 9.956 -11.016 -7.466 1.00 93.38 183 LEU A N 1
ATOM 1329 C CA . LEU A 1 183 ? 8.866 -11.998 -7.455 1.00 93.38 183 LEU A CA 1
ATOM 1330 C C . LEU A 1 183 ? 8.882 -12.862 -6.190 1.00 93.38 183 LEU A C 1
ATOM 1332 O O . LEU A 1 183 ? 7.823 -13.180 -5.646 1.00 93.38 183 LEU A O 1
ATOM 1336 N N . LYS A 1 184 ? 10.070 -13.243 -5.704 1.00 91.69 184 LYS A N 1
ATOM 1337 C CA . LYS A 1 184 ? 10.209 -13.953 -4.430 1.00 91.69 184 LYS A CA 1
ATOM 1338 C C . LYS A 1 184 ? 9.751 -13.071 -3.270 1.00 91.69 184 LYS A C 1
ATOM 1340 O O . LYS A 1 184 ? 8.949 -13.539 -2.471 1.00 91.69 184 LYS A O 1
ATOM 1345 N N . MET A 1 185 ? 10.196 -11.815 -3.215 1.00 91.50 185 MET A N 1
ATOM 1346 C CA . MET A 1 185 ? 9.800 -10.861 -2.176 1.00 91.50 185 MET A CA 1
ATOM 1347 C C . MET A 1 185 ? 8.292 -10.644 -2.130 1.00 91.50 185 MET A C 1
ATOM 1349 O O . MET A 1 185 ? 7.722 -10.676 -1.048 1.00 91.50 185 MET A O 1
ATOM 1353 N N . LEU A 1 186 ? 7.637 -10.494 -3.282 1.00 90.44 186 LEU A N 1
ATOM 1354 C CA . LEU A 1 186 ? 6.179 -10.400 -3.347 1.00 90.44 186 LEU A CA 1
ATOM 1355 C C . LEU A 1 186 ? 5.520 -11.658 -2.769 1.00 90.44 186 LEU A C 1
ATOM 1357 O O . LEU A 1 186 ? 4.660 -11.561 -1.905 1.00 90.44 186 LEU A O 1
ATOM 1361 N N . LYS A 1 187 ? 5.966 -12.854 -3.163 1.00 85.44 187 LYS A N 1
ATOM 1362 C CA . LYS A 1 187 ? 5.380 -14.112 -2.666 1.00 85.44 187 LYS A CA 1
ATOM 1363 C C . LYS A 1 187 ? 5.594 -14.331 -1.164 1.00 85.44 187 LYS A C 1
ATOM 1365 O O . LYS A 1 187 ? 4.690 -14.821 -0.494 1.00 85.44 187 LYS A O 1
ATOM 1370 N N . THR A 1 188 ? 6.776 -14.008 -0.639 1.00 83.25 188 THR A N 1
ATOM 1371 C CA . THR A 1 188 ? 7.135 -14.300 0.760 1.00 83.25 188 THR A CA 1
ATOM 1372 C C . THR A 1 188 ? 6.800 -13.170 1.726 1.00 83.25 188 THR A C 1
ATOM 1374 O O . THR A 1 188 ? 6.483 -13.446 2.876 1.00 83.25 188 THR A O 1
ATOM 1377 N N . GLY A 1 189 ? 6.868 -11.912 1.283 1.00 78.50 189 GLY A N 1
ATOM 1378 C CA . GLY A 1 189 ? 6.663 -10.718 2.117 1.00 78.50 189 GLY A CA 1
ATOM 1379 C C . GLY A 1 189 ? 5.217 -10.501 2.562 1.00 78.50 189 GLY A C 1
ATOM 1380 O O . GLY A 1 189 ? 4.949 -9.639 3.383 1.00 78.50 189 GLY A O 1
ATOM 1381 N N . PHE A 1 190 ? 4.292 -11.296 2.035 1.00 84.00 190 PHE A N 1
ATOM 1382 C CA . PHE A 1 190 ? 2.879 -11.282 2.394 1.00 84.00 190 PHE A CA 1
ATOM 1383 C C . PHE A 1 190 ? 2.448 -12.685 2.826 1.00 84.00 190 PHE A C 1
ATOM 1385 O O . PHE A 1 190 ? 1.418 -13.159 2.374 1.00 84.00 190 PHE A O 1
ATOM 1392 N N . GLY A 1 191 ? 3.290 -13.420 3.565 1.00 66.69 191 GLY A N 1
ATOM 1393 C CA . GLY A 1 191 ? 2.931 -14.696 4.208 1.00 66.69 191 GLY A CA 1
ATOM 1394 C C . GLY A 1 191 ? 2.444 -15.834 3.293 1.00 66.69 191 GLY A C 1
ATOM 1395 O O . GLY A 1 191 ? 1.875 -16.803 3.784 1.00 66.69 191 GLY A O 1
ATOM 1396 N N . GLY A 1 192 ? 2.628 -15.737 1.970 1.00 63.75 192 GLY A N 1
ATOM 1397 C CA . GLY A 1 192 ? 1.999 -16.640 0.997 1.00 63.75 192 GLY A CA 1
ATOM 1398 C C . GLY A 1 192 ? 0.510 -16.360 0.730 1.00 63.75 192 GLY A C 1
ATOM 1399 O O . GLY A 1 192 ? -0.101 -17.058 -0.080 1.00 63.75 192 GLY A O 1
ATOM 1400 N N . THR A 1 193 ? -0.072 -15.327 1.347 1.00 63.56 193 THR A N 1
ATOM 1401 C CA . THR A 1 193 ? -1.499 -14.973 1.275 1.00 63.56 193 THR A CA 1
ATOM 1402 C C . THR A 1 193 ? -1.905 -14.344 -0.061 1.00 63.56 193 THR A C 1
ATOM 1404 O O . THR A 1 193 ? -3.074 -14.410 -0.423 1.00 63.56 193 THR A O 1
ATOM 1407 N N . LEU A 1 194 ? -0.959 -13.841 -0.873 1.00 65.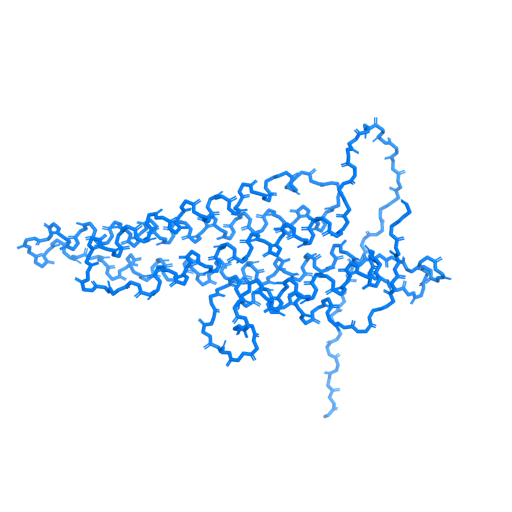75 194 LEU A N 1
ATOM 1408 C CA . LEU A 1 194 ? -1.257 -13.207 -2.178 1.00 65.75 194 LEU A CA 1
ATOM 1409 C C . LEU A 1 194 ? -2.011 -14.101 -3.178 1.00 65.75 194 LEU A C 1
ATOM 1411 O O . LEU A 1 194 ? -2.473 -13.619 -4.214 1.00 65.75 194 LEU A O 1
ATOM 1415 N N . VAL A 1 195 ? -2.111 -15.402 -2.910 1.00 51.81 195 VAL A N 1
ATOM 1416 C CA . VAL A 1 195 ? -2.582 -16.387 -3.880 1.00 51.81 195 VAL A CA 1
ATOM 1417 C C . VAL A 1 195 ? -4.077 -16.705 -3.730 1.00 51.81 195 VAL A C 1
ATOM 1419 O O . VAL A 1 195 ? -4.684 -17.062 -4.735 1.00 51.81 195 VAL A O 1
ATOM 1422 N N . ASN A 1 196 ? -4.717 -16.525 -2.562 1.00 44.66 196 ASN A N 1
ATOM 1423 C CA . ASN A 1 196 ? -5.949 -17.289 -2.285 1.00 44.66 196 ASN A CA 1
ATOM 1424 C C . ASN A 1 196 ? -7.186 -16.568 -1.710 1.00 44.66 196 ASN A C 1
ATOM 1426 O O . ASN A 1 196 ? -8.204 -17.245 -1.560 1.00 44.66 196 ASN A O 1
ATOM 1430 N N . THR A 1 197 ? -7.204 -15.252 -1.461 1.00 45.16 197 THR A N 1
ATOM 1431 C CA . THR A 1 197 ? -8.387 -14.648 -0.805 1.00 45.16 197 THR A CA 1
ATOM 1432 C C . THR A 1 197 ? -8.781 -13.255 -1.297 1.00 45.16 197 THR A C 1
ATOM 1434 O O . THR A 1 197 ? -8.005 -12.306 -1.313 1.00 45.16 197 THR A O 1
ATOM 1437 N N . ILE A 1 198 ? -10.061 -13.109 -1.652 1.00 40.91 198 ILE A N 1
ATOM 1438 C CA . ILE A 1 198 ? -10.748 -11.815 -1.718 1.00 40.91 198 ILE A CA 1
ATOM 1439 C C . ILE A 1 198 ? -11.008 -11.416 -0.259 1.00 40.91 198 ILE A C 1
ATOM 1441 O O . ILE A 1 198 ? -11.923 -11.939 0.369 1.00 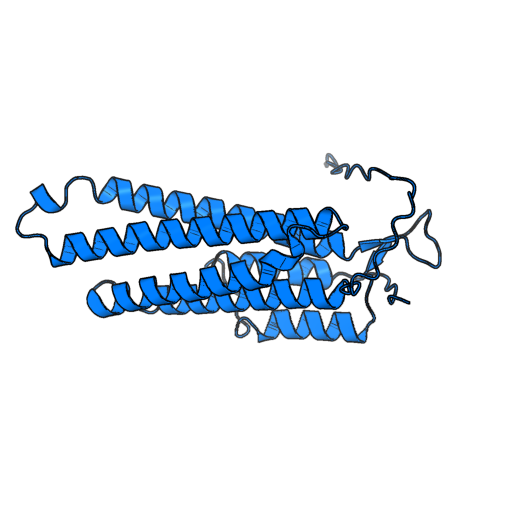40.91 198 ILE A O 1
ATOM 1445 N N . GLY A 1 199 ? -10.155 -10.564 0.306 1.00 51.72 199 GLY A N 1
ATOM 1446 C CA . GLY A 1 199 ? -10.201 -10.190 1.727 1.00 51.72 199 GLY A CA 1
ATOM 1447 C C . GLY A 1 199 ? -8.864 -9.695 2.279 1.00 51.72 199 GLY A C 1
ATOM 1448 O O . GLY A 1 199 ? -8.839 -9.015 3.303 1.00 51.72 199 GLY A O 1
ATOM 1449 N N . ASP A 1 200 ? -7.769 -9.975 1.570 1.00 63.31 200 ASP A N 1
ATOM 1450 C CA . ASP A 1 200 ? -6.438 -9.493 1.915 1.00 63.31 200 ASP A CA 1
ATOM 1451 C C . ASP A 1 200 ? -6.363 -7.981 1.665 1.00 63.31 200 ASP A C 1
ATOM 1453 O O . ASP A 1 200 ? -6.765 -7.488 0.610 1.00 63.31 200 ASP A O 1
ATOM 1457 N N . THR A 1 201 ? -5.931 -7.238 2.682 1.00 77.75 201 THR A N 1
ATOM 1458 C CA . THR A 1 201 ? -5.982 -5.769 2.796 1.00 77.75 201 THR A CA 1
ATOM 1459 C C . THR A 1 201 ? -5.607 -5.014 1.506 1.00 77.75 201 THR A C 1
ATOM 1461 O O . THR A 1 201 ? -4.896 -5.533 0.647 1.00 77.75 201 THR A O 1
ATOM 1464 N N . GLY A 1 202 ? -6.026 -3.747 1.366 1.00 86.56 202 GLY A N 1
ATOM 1465 C CA . GLY A 1 202 ? -5.683 -2.908 0.198 1.00 86.56 202 GLY A CA 1
ATOM 1466 C C . GLY A 1 202 ? -4.220 -3.034 -0.288 1.00 86.56 202 GLY A C 1
ATOM 1467 O O . GLY A 1 202 ? -4.012 -3.263 -1.483 1.00 86.56 202 GLY A O 1
ATOM 1468 N N . PRO A 1 203 ? -3.213 -3.000 0.612 1.00 91.44 203 PRO A N 1
ATOM 1469 C CA . PRO A 1 203 ? -1.813 -3.236 0.257 1.00 91.44 203 PRO A CA 1
ATOM 1470 C C . PRO A 1 203 ? -1.505 -4.623 -0.334 1.00 91.44 203 PRO A C 1
ATOM 1472 O O . PRO A 1 203 ? -0.741 -4.712 -1.293 1.00 91.44 203 PRO A O 1
ATOM 1475 N N . ALA A 1 204 ? -2.110 -5.701 0.174 1.00 90.00 204 ALA A N 1
ATOM 1476 C CA . ALA A 1 204 ? -1.923 -7.047 -0.376 1.00 90.00 204 ALA A CA 1
ATOM 1477 C C . ALA A 1 204 ? -2.536 -7.182 -1.774 1.00 90.00 204 ALA A C 1
ATOM 1479 O O . ALA A 1 204 ? -1.931 -7.773 -2.667 1.00 90.00 204 ALA A O 1
ATOM 1480 N N . THR A 1 205 ? -3.698 -6.569 -2.010 1.00 89.00 205 THR A N 1
ATOM 1481 C CA . THR A 1 205 ? -4.291 -6.540 -3.356 1.00 89.00 205 THR A CA 1
ATOM 1482 C C . THR A 1 205 ? -3.404 -5.760 -4.338 1.00 89.00 205 THR A C 1
ATOM 1484 O O . THR A 1 205 ? -3.191 -6.201 -5.467 1.00 89.00 205 THR A O 1
ATOM 1487 N N . ALA A 1 206 ? -2.824 -4.634 -3.910 1.00 92.12 206 ALA A N 1
ATOM 1488 C CA . ALA A 1 206 ? -1.862 -3.879 -4.713 1.00 92.12 206 ALA A CA 1
ATOM 1489 C C . ALA A 1 206 ? -0.591 -4.698 -5.018 1.00 92.12 206 ALA A C 1
ATOM 1491 O O . ALA A 1 206 ? -0.139 -4.745 -6.161 1.00 92.12 206 ALA A O 1
ATOM 1492 N N . ALA A 1 207 ? -0.057 -5.419 -4.030 1.00 92.38 207 ALA A N 1
ATOM 1493 C CA . ALA A 1 207 ? 1.084 -6.310 -4.219 1.00 92.38 207 ALA A CA 1
ATOM 1494 C C . ALA A 1 207 ? 0.773 -7.483 -5.162 1.00 92.38 207 ALA A C 1
ATOM 1496 O O . ALA A 1 207 ? 1.620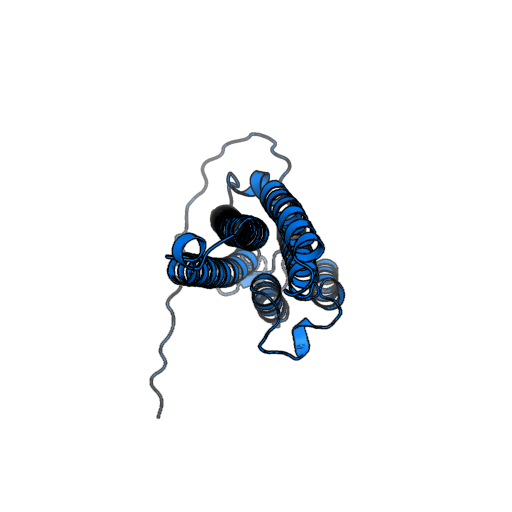 -7.862 -5.970 1.00 92.38 207 ALA A O 1
ATOM 1497 N N . LYS A 1 208 ? -0.452 -8.022 -5.133 1.00 91.19 208 LYS A N 1
ATOM 1498 C CA . LYS A 1 208 ? -0.897 -9.033 -6.100 1.00 91.19 208 LYS A CA 1
ATOM 1499 C C . LYS A 1 208 ? -0.865 -8.499 -7.535 1.00 91.19 208 LYS A C 1
ATOM 1501 O O . LYS A 1 208 ? -0.352 -9.185 -8.413 1.00 91.19 208 LYS A O 1
ATOM 1506 N N . LEU A 1 209 ? -1.319 -7.265 -7.768 1.00 91.12 209 LEU A N 1
ATOM 1507 C CA . LEU A 1 209 ? -1.212 -6.632 -9.090 1.00 91.12 209 LEU A CA 1
ATOM 1508 C C . LEU A 1 209 ? 0.246 -6.454 -9.525 1.00 91.12 209 LEU A C 1
ATOM 1510 O O . LEU A 1 209 ? 0.574 -6.696 -10.684 1.00 91.12 209 LEU A O 1
ATOM 1514 N N . MET A 1 210 ? 1.144 -6.087 -8.604 1.00 94.12 210 MET A N 1
ATOM 1515 C CA . MET A 1 210 ? 2.578 -6.034 -8.908 1.00 94.12 210 MET A CA 1
ATOM 1516 C C . MET A 1 210 ? 3.141 -7.417 -9.249 1.00 94.12 210 MET A C 1
ATOM 1518 O O . MET A 1 210 ? 3.945 -7.534 -10.169 1.00 94.12 210 MET A O 1
ATOM 1522 N N . LEU A 1 211 ? 2.713 -8.468 -8.542 1.00 92.62 211 LEU A N 1
ATOM 1523 C CA . LEU A 1 211 ? 3.116 -9.849 -8.812 1.00 92.62 211 LEU A CA 1
ATOM 1524 C C . LEU A 1 211 ? 2.665 -10.302 -10.202 1.00 92.62 211 LEU A C 1
ATOM 1526 O O . LEU A 1 211 ? 3.466 -10.872 -10.941 1.00 92.62 211 LEU A O 1
ATOM 1530 N N . GLU A 1 212 ? 1.413 -10.027 -10.563 1.00 91.38 212 GLU A N 1
ATOM 1531 C CA . GLU A 1 212 ? 0.862 -10.321 -11.888 1.00 91.38 212 GLU A CA 1
ATOM 1532 C C . GLU A 1 212 ? 1.574 -9.512 -12.978 1.00 91.38 212 GLU A C 1
ATOM 1534 O O . GLU A 1 212 ? 1.948 -10.074 -14.004 1.00 91.38 212 GLU A O 1
ATOM 1539 N N . GLY A 1 213 ? 1.824 -8.222 -12.739 1.00 92.25 213 GLY A N 1
ATOM 1540 C CA . GLY A 1 213 ? 2.496 -7.324 -13.676 1.00 92.25 213 GLY A CA 1
ATOM 1541 C C . GLY A 1 213 ? 3.958 -7.693 -13.918 1.00 92.25 213 GLY A C 1
ATOM 1542 O O . GLY A 1 213 ? 4.355 -7.901 -15.058 1.00 92.25 213 GLY A O 1
ATOM 1543 N N . ILE A 1 214 ? 4.767 -7.840 -12.866 1.00 93.06 214 ILE A N 1
ATOM 1544 C CA . ILE A 1 214 ? 6.186 -8.227 -12.981 1.00 93.06 214 ILE A CA 1
ATOM 1545 C C . ILE A 1 214 ? 6.312 -9.674 -13.481 1.00 93.06 214 ILE A C 1
ATOM 1547 O O . ILE A 1 214 ? 7.260 -10.006 -14.191 1.00 93.06 214 ILE A O 1
ATOM 1551 N N . GLY A 1 215 ? 5.360 -10.542 -13.128 1.00 91.56 215 GLY A N 1
ATOM 1552 C CA . GLY A 1 215 ? 5.369 -11.967 -13.454 1.00 91.56 215 GLY A CA 1
ATOM 1553 C C . GLY A 1 215 ? 5.141 -12.304 -14.927 1.00 91.56 215 GLY A C 1
ATOM 1554 O O . GLY A 1 215 ? 5.385 -13.449 -15.304 1.00 91.56 215 GLY A O 1
ATOM 1555 N N . GLN A 1 216 ? 4.716 -11.348 -15.760 1.00 92.19 216 GLN A N 1
ATOM 1556 C CA . GLN A 1 216 ? 4.529 -11.585 -17.195 1.00 92.19 216 GLN A CA 1
ATOM 1557 C C . GLN A 1 216 ? 5.850 -11.939 -17.895 1.00 92.19 216 GLN A C 1
ATOM 1559 O O . GLN A 1 216 ? 6.951 -11.715 -17.371 1.00 92.19 216 GLN A O 1
ATOM 1564 N N . ASP A 1 217 ? 5.747 -12.502 -19.098 1.00 90.56 217 ASP A N 1
ATOM 1565 C CA . ASP A 1 217 ? 6.902 -12.881 -19.911 1.00 90.56 217 ASP A CA 1
ATOM 1566 C C . ASP A 1 217 ? 7.526 -11.660 -20.607 1.00 90.56 217 ASP A C 1
ATOM 1568 O O . ASP A 1 217 ? 7.315 -11.380 -21.784 1.00 90.56 217 ASP A O 1
ATOM 1572 N N . TRP A 1 218 ? 8.241 -10.867 -19.812 1.00 90.31 218 TRP A N 1
ATOM 1573 C CA . TRP A 1 218 ? 8.936 -9.664 -20.252 1.00 90.31 218 TRP A CA 1
ATOM 1574 C C . TRP A 1 218 ? 10.302 -9.967 -20.862 1.00 90.31 218 TRP A C 1
ATOM 1576 O O . TRP A 1 218 ? 11.090 -10.719 -20.280 1.00 90.31 218 TRP A O 1
ATOM 1586 N N . ARG A 1 219 ? 10.648 -9.237 -21.929 1.00 92.19 219 ARG A N 1
ATOM 1587 C CA . ARG A 1 219 ? 12.057 -8.996 -22.271 1.00 92.19 219 ARG A CA 1
ATOM 1588 C C . ARG A 1 219 ? 12.745 -8.251 -21.128 1.00 92.19 219 ARG A C 1
ATOM 1590 O O . ARG A 1 219 ? 12.104 -7.480 -20.413 1.00 92.19 219 ARG A O 1
ATOM 1597 N N . LEU A 1 220 ? 14.042 -8.482 -20.952 1.00 91.12 220 LEU A N 1
ATOM 1598 C CA . LEU A 1 220 ? 14.824 -7.918 -19.852 1.00 91.12 220 LEU A CA 1
ATOM 1599 C C . LEU A 1 220 ? 15.921 -7.005 -20.393 1.00 91.12 220 LEU A C 1
ATOM 1601 O O . LEU A 1 220 ? 16.691 -7.406 -21.263 1.00 91.12 220 LEU A O 1
ATOM 1605 N N . ALA A 1 221 ? 15.996 -5.799 -19.844 1.00 88.12 221 ALA A N 1
ATOM 1606 C CA . ALA A 1 221 ? 16.959 -4.767 -20.187 1.00 88.12 221 ALA A CA 1
ATOM 1607 C C . ALA A 1 221 ? 17.728 -4.372 -18.916 1.00 88.12 221 ALA A C 1
ATOM 1609 O O . ALA A 1 221 ? 17.288 -3.480 -18.195 1.00 88.12 221 ALA A O 1
ATOM 1610 N N . PRO A 1 222 ? 18.836 -5.052 -18.575 1.00 77.81 222 PRO A N 1
ATOM 1611 C CA . PRO A 1 222 ? 19.604 -4.694 -17.389 1.00 77.81 222 PRO A CA 1
ATOM 1612 C C . PRO A 1 222 ? 20.092 -3.244 -17.484 1.00 77.81 222 PRO A C 1
ATOM 1614 O O . PRO A 1 222 ? 20.561 -2.809 -18.539 1.00 77.81 222 PRO A O 1
ATOM 1617 N N . GLU A 1 223 ? 19.965 -2.499 -16.384 1.00 68.50 223 GLU A N 1
ATOM 1618 C CA . GLU A 1 223 ? 20.533 -1.154 -16.283 1.00 68.50 223 GLU A CA 1
ATOM 1619 C C . GLU A 1 223 ? 22.059 -1.228 -16.456 1.00 68.50 223 GLU A C 1
ATOM 1621 O O . GLU A 1 223 ? 22.695 -2.166 -15.970 1.00 68.50 223 GLU A O 1
ATOM 1626 N N . LYS A 1 224 ? 22.623 -0.280 -17.213 1.00 58.28 224 LYS A N 1
ATOM 1627 C CA . LYS A 1 224 ? 24.069 -0.175 -17.453 1.00 58.28 224 LYS A CA 1
ATOM 1628 C C . LYS A 1 224 ? 24.779 0.514 -16.301 1.00 58.28 224 LYS A C 1
ATOM 1630 O O . LYS A 1 224 ? 24.216 1.511 -15.799 1.00 58.28 224 LYS A O 1
#

pLDDT: mean 83.5, std 19.64, range [24.88, 98.19]

Foldseek 3Di:
DDDDPDDDDDDDDDDDDDDDDPDPPQALLNLLVLLLLLLLLLLVLVVCLVPDDVVPLVSNLVSLVSSLVSLQVSLVSLVVQCPPPQVLSNLLSVLLNQLSVLLNVLSVLVSVLSVLVVPDPDVVSVPPNVVSPVSSVVSQVVSLVSLQVSLVSSLVSQKAQDPVGRPPFIFGAADPVSLVVSLVSLCPSNPNPLPDDPPRGSSSVSSNSNNVSSVDPGHYHYDD

Secondary structure (DSSP, 8-state):
---------------------------HHHHHHHHHHHHHHHHHHHHHHHHS-TT-HHHHHHHHHHHHHHHHHHHHHHGGGGG-SSHHHHHHHHHHHHHHHHHHHHHHHHHHHHHHHHH--SGGGGTTHHHHHHHHHHHHHHHHHHHHHHHHHHHHHTEEE-TT-TTT-EEESS-HHHHHHHHHHHHHTTTTGGGT-TTS-HHHHHHHHHHHHHTS--EE----